Protein AF-A0A8I2ZH23-F1 (afdb_monomer)

Nearest PDB structures (foldseek):
  3zf8-assembly1_A-2  TM=9.521E-01  e=4.488E-29  Saccharomyces cerevisiae S288C
  8ui1-assembly1_A  TM=5.684E-01  e=3.797E-03  Toxoplasma gondii ME49
  2ffv-assembly1_A  TM=5.807E-01  e=5.630E-02  Homo sapiens
  4d11-assembly2_E  TM=5.191E-01  e=4.381E-02  Homo sapiens
  4d11-assembly4_F  TM=4.534E-01  e=3.007E-02  Homo sapiens

Solvent-accessible surface area (backbone atoms only — not comparable to full-atom values): 18852 Å² total; per-residue (Å²): 137,86,80,84,82,75,87,82,79,79,73,80,76,55,69,68,59,53,51,53,52,50,54,52,49,52,50,54,50,48,67,75,70,53,76,81,74,81,73,82,74,78,87,69,88,72,74,76,76,70,64,19,83,48,99,75,41,63,91,88,30,63,78,57,86,77,56,81,90,73,64,67,76,50,77,84,45,72,65,60,50,53,51,50,50,56,51,53,52,52,46,43,48,43,62,72,71,35,61,76,93,73,38,73,97,75,86,85,88,84,81,70,60,71,82,74,68,57,94,65,86,49,66,74,62,53,69,35,73,87,42,38,63,45,42,40,23,48,52,12,47,52,53,42,55,53,46,76,75,64,71,52,96,86,50,66,64,44,75,43,65,41,92,52,55,76,46,64,61,97,50,50,68,60,63,60,54,73,68,71,55,53,28,39,28,59,24,38,28,29,59,44,70,39,88,85,80,70,41,80,45,77,42,73,63,48,63,45,25,22,31,79,30,75,60,34,54,53,53,53,71,74,47,59,81,76,40,67,70,60,81,94,41,86,94,46,79,38,76,47,52,42,37,54,75,66,39,51,90,94,53,65,44,82,47,77,41,77,36,46,25,33,46,57,57,46,27,41,31,32,34,62,54,46,73,76,62,36,50,36,37,46,45,50,45,96,27,20,43,13,46,33,17,20,34,46,41,28,44,77,75,72,38,64,36,32,33,18,38,44,28,68,33,28,38,61,71,130

InterPro domains:
  IPR005109 Mannan polymerase complex subunit ANP1/MNN9/VAN1 [PF03452] (76-283)
  IPR052086 Mannan Polymerase Complex Subunit [PTHR43083] (81-318)

pLDDT: mean 84.35, std 17.53, range [32.31, 98.88]

Mean predicted aligned error: 12.72 Å

Sequence (318 aa):
MARPMGSVRLKKANPITLLLGAILSIFVIGFLVLPIGSSSSDSDSKKPASPAVHHLSPPTAPYRKVAEADRKPPPVTKEGNAATTALQEQITRTQKRGPEKDRFKSIVILRQDFEPAITSQDESERHKMQNQKGRRAVMSKARNSLLFTTLGPQTSWVLWLDADIIETPPTLIQDLARHDKPVIVPNCFQKYVNAETKKTEERAYDFNSWQDSEIAQKLGAEMGRDEILLEGYKDMPTYRSLMAYMGQEGKDEHYEIMLDGVGGTALLVKADVHRDGAMFPPFAFYHLIETEGFAKMAKRLGWQPYGLPNYKVYHYNE

Foldseek 3Di:
DDDDDDDDDDDDDDVVVVVVVVVVVVVVVCVVPDDPPDDDDPPPPDDPDDADPDPLDPPPHHHDDDDPVPQDAADDDPVLVVVVVVVVVVLCVQAVVHDPVRHDPDDDDDGDRDDQLDPDPDPVVCPDPVSVLRRLLSVQVVQQVCCVVPQDPPDFKDKQADPQQDDAPPCNVVLQCVVVAQKEAEFEWAWDQDPVVRDIDIAGDDQQWFAFDPQLLVVLVPDDQFAAQDPPDPVHPRVTGGLSPVADPPDDQSDKDWTQGDDRNIMMHGSVLVVLPQGFRSTQQSRHGGRSNSSNSSVVSVGIHMYRSHRYIYGYDD

Radius of gyration: 28.27 Å; Cα contacts (8 Å, |Δi|>4): 444; chains: 1; bounding box: 53×99×82 Å

Organism: Verticillium longisporum (NCBI:txid100787)

Secondary structure (DSSP, 8-state):
-PPPPPP---PPPPHHHHHHHHHHHHHHHHHHHS------------PPPPPB-STTS-TTS-B----GGG-PPPP--HHHHHHHHHHHHHHIIIIISS-GGGS-S--------S--S-S---HHHHT-HHHHHHHHHHHHHHHHHHHHHH--TT--EEEEE-TTEEE--TTHHHHHHTT--SEEEEEEEEEEE-TTT-SEEEEE-----EE--HHHHHHHHHS-TT----TT-TT-----EEGGGT--TTS-TT--EE-SB--SSEEEEEHHHHHTT----SS-BTTB-HHHHHHHHHHHTTPPEEEEEEEEEEE---

Structure (mmCIF, N/CA/C/O backbone):
data_AF-A0A8I2ZH23-F1
#
_entry.id   AF-A0A8I2ZH23-F1
#
loop_
_atom_site.group_PDB
_atom_site.id
_atom_site.type_symbol
_atom_site.label_atom_id
_atom_site.label_alt_id
_atom_site.label_comp_id
_atom_site.label_asym_id
_atom_site.label_entity_id
_atom_site.label_seq_id
_atom_site.pdbx_PDB_ins_code
_atom_site.Cartn_x
_atom_site.Cartn_y
_atom_site.Cartn_z
_atom_site.occupancy
_atom_site.B_iso_or_equiv
_atom_site.auth_seq_id
_atom_site.auth_comp_id
_atom_site.auth_asym_id
_atom_site.auth_atom_id
_atom_site.pdbx_PDB_model_num
ATOM 1 N N . MET A 1 1 ? -24.583 -68.090 -21.497 1.00 42.88 1 MET A N 1
ATOM 2 C CA . MET A 1 1 ? -24.377 -68.638 -22.858 1.00 42.88 1 MET A CA 1
ATOM 3 C C . MET A 1 1 ? -23.790 -67.534 -23.732 1.00 42.88 1 MET A C 1
ATOM 5 O O . MET A 1 1 ? -24.490 -66.569 -24.003 1.00 42.88 1 MET A O 1
ATOM 9 N N . ALA A 1 2 ? -22.504 -67.611 -24.087 1.00 44.53 2 ALA A N 1
ATOM 10 C CA . ALA A 1 2 ? -21.840 -66.620 -24.941 1.00 44.53 2 ALA A CA 1
ATOM 11 C C . ALA A 1 2 ? -22.029 -66.993 -26.423 1.00 44.53 2 ALA A C 1
ATOM 13 O O . ALA A 1 2 ? -21.823 -68.146 -26.796 1.00 44.53 2 ALA A O 1
ATOM 14 N N . ARG A 1 3 ? -22.455 -66.036 -27.257 1.00 51.91 3 ARG A N 1
ATOM 15 C CA . ARG A 1 3 ? -22.578 -66.221 -28.714 1.00 51.91 3 ARG A CA 1
ATOM 16 C C . ARG A 1 3 ? -21.185 -66.178 -29.364 1.00 51.91 3 ARG A C 1
ATOM 18 O O . ARG A 1 3 ? -20.393 -65.318 -28.980 1.00 51.91 3 ARG A O 1
ATOM 25 N N . PRO A 1 4 ? -20.880 -67.036 -30.353 1.00 53.34 4 PRO A N 1
ATOM 26 C CA . PRO A 1 4 ? -19.603 -66.977 -31.053 1.00 53.34 4 PRO A CA 1
ATOM 27 C C . PRO A 1 4 ? -19.557 -65.735 -31.955 1.00 53.34 4 PRO A C 1
ATOM 29 O O . PRO A 1 4 ? -20.491 -65.477 -32.716 1.00 53.34 4 PRO A O 1
ATOM 32 N N . MET A 1 5 ? -18.475 -64.956 -31.866 1.00 56.66 5 MET A N 1
ATOM 33 C CA . MET A 1 5 ? -18.207 -63.871 -32.813 1.00 56.66 5 MET A CA 1
ATOM 34 C C . MET A 1 5 ? -17.892 -64.462 -34.192 1.00 56.66 5 MET A C 1
ATOM 36 O O . MET A 1 5 ? -17.065 -65.364 -34.313 1.00 56.66 5 MET A O 1
ATOM 40 N N . GLY A 1 6 ? -18.571 -63.963 -35.227 1.00 56.41 6 GLY A N 1
ATOM 41 C CA . GLY A 1 6 ? -18.358 -64.371 -36.616 1.00 56.41 6 GLY A CA 1
ATOM 42 C C . GLY A 1 6 ? -16.965 -64.003 -37.137 1.00 56.41 6 GLY A C 1
ATOM 43 O O . GLY A 1 6 ? -16.298 -63.111 -36.615 1.00 56.41 6 GLY A O 1
ATOM 44 N N . SER A 1 7 ? -16.527 -64.694 -38.191 1.00 58.62 7 SER A N 1
ATOM 45 C CA . SER A 1 7 ? -15.204 -64.523 -38.799 1.00 58.62 7 SER A CA 1
ATOM 46 C C . SER A 1 7 ? -14.945 -63.074 -39.232 1.00 58.62 7 SER A C 1
ATOM 48 O O . SER A 1 7 ? -15.626 -62.551 -40.120 1.00 58.62 7 SER A O 1
ATOM 50 N N . VAL A 1 8 ? -13.923 -62.442 -38.650 1.00 57.81 8 VAL A N 1
ATOM 51 C CA . VAL A 1 8 ? -13.432 -61.123 -39.064 1.00 57.81 8 VAL A CA 1
ATOM 52 C C . VAL A 1 8 ? -12.714 -61.274 -40.403 1.00 57.81 8 VAL A C 1
ATOM 54 O O . VAL A 1 8 ? -11.621 -61.830 -40.497 1.00 57.81 8 VAL A O 1
ATOM 57 N N . ARG A 1 9 ? -13.342 -60.779 -41.469 1.00 56.56 9 ARG A N 1
ATOM 58 C CA . ARG A 1 9 ? -12.726 -60.683 -42.795 1.00 56.56 9 ARG A CA 1
ATOM 59 C C . ARG A 1 9 ? -11.739 -59.512 -42.775 1.00 56.56 9 ARG A C 1
ATOM 61 O O . ARG A 1 9 ? -12.149 -58.355 -42.843 1.00 56.56 9 ARG A O 1
ATOM 68 N N . LEU A 1 10 ? -10.443 -59.805 -42.665 1.00 58.12 10 LEU A N 1
ATOM 69 C CA . LEU A 1 10 ? -9.384 -58.802 -42.793 1.00 58.12 10 LEU A CA 1
ATOM 70 C C . LEU A 1 10 ? -9.430 -58.205 -44.207 1.00 58.12 10 LEU A C 1
ATOM 72 O O . LEU A 1 10 ? -9.178 -58.894 -45.198 1.00 58.12 10 LEU A O 1
ATOM 76 N N . LYS A 1 11 ? -9.785 -56.921 -44.315 1.00 60.16 11 LYS A N 1
ATOM 77 C CA . LYS A 1 11 ? -9.659 -56.176 -45.572 1.00 60.16 11 LYS A CA 1
ATOM 78 C C . LYS A 1 11 ? -8.169 -56.076 -45.904 1.00 60.16 11 LYS A C 1
ATOM 80 O O . LYS A 1 11 ? -7.394 -55.602 -45.077 1.00 60.16 11 LYS A O 1
ATOM 85 N N . LYS A 1 12 ? -7.768 -56.525 -47.100 1.00 62.69 12 LYS A N 1
ATOM 86 C CA . LYS A 1 12 ? -6.407 -56.317 -47.618 1.00 62.69 12 LYS A CA 1
ATOM 87 C C . LYS A 1 12 ? -6.084 -54.823 -47.537 1.00 62.69 12 LYS A C 1
ATOM 89 O O . LYS A 1 12 ? -6.825 -54.009 -48.089 1.00 62.69 12 LYS A O 1
ATOM 94 N N . ALA A 1 13 ? -5.020 -54.479 -46.815 1.00 66.06 13 ALA A N 1
ATOM 95 C CA . ALA A 1 13 ? -4.570 -53.102 -46.681 1.00 66.06 13 ALA A CA 1
ATOM 96 C C . ALA A 1 13 ? -4.209 -52.543 -48.064 1.00 66.06 13 ALA A C 1
ATOM 98 O O . ALA A 1 13 ? -3.538 -53.206 -48.856 1.00 66.06 13 ALA A O 1
ATOM 99 N N . ASN A 1 14 ? -4.688 -51.335 -48.360 1.00 77.00 14 ASN A N 1
ATOM 100 C CA . ASN A 1 14 ? -4.375 -50.642 -49.601 1.00 77.00 14 ASN A CA 1
ATOM 101 C C . ASN A 1 14 ? -2.862 -50.330 -49.617 1.00 77.00 14 ASN A C 1
ATOM 103 O O . ASN A 1 14 ? -2.363 -49.766 -48.637 1.00 77.00 14 ASN A O 1
ATOM 107 N N . PRO A 1 15 ? -2.117 -50.684 -50.684 1.00 76.75 15 PRO A N 1
ATOM 108 C CA . PRO A 1 15 ? -0.672 -50.452 -50.764 1.00 76.75 15 PRO A CA 1
ATOM 109 C C . PRO A 1 15 ? -0.284 -48.982 -50.543 1.00 76.75 15 PRO A C 1
ATOM 111 O O . PRO A 1 15 ? 0.771 -48.708 -49.979 1.00 76.75 15 PRO A O 1
ATOM 114 N N . ILE A 1 16 ? -1.166 -48.039 -50.888 1.00 77.12 16 ILE A N 1
ATOM 115 C CA . ILE A 1 16 ? -0.957 -46.601 -50.658 1.00 77.12 16 ILE A CA 1
ATOM 116 C C . ILE A 1 16 ? -0.919 -46.276 -49.156 1.00 77.12 16 ILE A C 1
ATOM 118 O O . ILE A 1 16 ? -0.108 -45.470 -48.707 1.00 77.12 16 ILE A O 1
ATOM 122 N N . THR A 1 17 ? -1.759 -46.930 -48.353 1.00 75.06 17 THR A N 1
ATOM 123 C CA . THR A 1 17 ? -1.818 -46.714 -46.900 1.00 75.06 17 THR A CA 1
ATOM 124 C C . THR A 1 17 ? -0.587 -47.287 -46.199 1.00 75.06 17 THR A C 1
ATOM 126 O O . THR A 1 17 ? -0.080 -46.683 -45.258 1.00 75.06 17 THR A O 1
ATOM 129 N N . LEU A 1 18 ? -0.067 -48.417 -46.689 1.00 78.25 18 LEU A N 1
ATOM 130 C CA . LEU A 1 18 ? 1.191 -48.992 -46.205 1.00 78.25 18 LEU A CA 1
ATOM 131 C C . LEU A 1 18 ? 2.391 -48.103 -46.555 1.00 78.25 18 LEU A C 1
ATOM 133 O O . LEU A 1 18 ? 3.254 -47.896 -45.707 1.00 78.25 18 LEU A O 1
ATOM 137 N N . LEU A 1 19 ? 2.415 -47.530 -47.762 1.00 83.75 19 LEU A N 1
ATOM 138 C CA . LEU A 1 19 ? 3.469 -46.606 -48.184 1.00 83.75 19 LEU A CA 1
ATOM 139 C C . LEU A 1 19 ? 3.480 -45.331 -47.326 1.00 83.75 19 LEU A C 1
ATOM 141 O O . LEU A 1 19 ? 4.531 -44.930 -46.835 1.00 83.75 19 LEU A O 1
ATOM 145 N N . LEU A 1 20 ? 2.309 -44.733 -47.085 1.00 82.75 20 LEU A N 1
ATOM 146 C CA . LEU A 1 20 ? 2.177 -43.564 -46.207 1.00 82.75 20 LEU A CA 1
ATOM 147 C C . LEU A 1 20 ? 2.595 -43.885 -44.764 1.00 82.75 20 LEU A C 1
ATOM 149 O O . LEU A 1 20 ? 3.307 -43.096 -44.144 1.00 82.75 20 LEU A O 1
ATOM 153 N N . GLY A 1 21 ? 2.216 -45.059 -44.248 1.00 80.94 21 GLY A N 1
ATOM 154 C CA . GLY A 1 21 ? 2.642 -45.521 -42.925 1.00 80.94 21 GLY A CA 1
ATOM 155 C C . GLY A 1 21 ? 4.156 -45.727 -42.817 1.00 80.94 21 GLY A C 1
ATOM 156 O O . GLY A 1 21 ? 4.756 -45.371 -41.801 1.00 80.94 21 GLY A O 1
ATOM 157 N N . ALA A 1 22 ? 4.793 -46.240 -43.872 1.00 83.94 22 ALA A N 1
ATOM 158 C CA . ALA A 1 22 ? 6.242 -46.410 -43.930 1.00 83.94 22 ALA A CA 1
ATOM 159 C C . ALA A 1 22 ? 6.977 -45.059 -43.969 1.00 83.94 22 ALA A C 1
ATOM 161 O O . ALA A 1 22 ? 7.927 -44.867 -43.213 1.00 83.94 22 ALA A O 1
ATOM 162 N N . ILE A 1 23 ? 6.502 -44.097 -44.771 1.00 87.19 23 ILE A N 1
ATOM 163 C CA . ILE A 1 23 ? 7.077 -42.740 -44.838 1.00 87.19 23 ILE A CA 1
ATOM 164 C C . ILE A 1 23 ? 6.971 -42.037 -43.479 1.00 87.19 23 ILE A C 1
ATOM 166 O O . ILE A 1 23 ? 7.952 -41.461 -43.007 1.00 87.19 23 ILE A O 1
ATOM 170 N N . LEU A 1 24 ? 5.814 -42.134 -42.814 1.00 82.19 24 LEU A N 1
ATOM 171 C CA . LEU A 1 24 ? 5.615 -41.551 -41.485 1.00 82.19 24 LEU A CA 1
ATOM 172 C C . LEU A 1 24 ? 6.555 -42.182 -40.447 1.00 82.19 24 LEU A C 1
ATOM 174 O O . LEU A 1 24 ? 7.141 -41.476 -39.632 1.00 82.19 24 LEU A O 1
ATOM 178 N N . SER A 1 25 ? 6.749 -43.500 -40.511 1.00 79.12 25 SER A N 1
ATOM 179 C CA . SER A 1 25 ? 7.644 -44.218 -39.598 1.00 79.12 25 SER A CA 1
ATOM 180 C C . SER A 1 25 ? 9.110 -43.822 -39.806 1.00 79.12 25 SER A C 1
ATOM 182 O O . SER A 1 25 ? 9.832 -43.619 -38.832 1.00 79.12 25 SER A O 1
ATOM 184 N N . ILE A 1 26 ? 9.544 -43.633 -41.057 1.00 82.81 26 ILE A N 1
ATOM 185 C CA . ILE A 1 26 ? 10.894 -43.146 -41.384 1.00 82.81 26 ILE A CA 1
ATOM 186 C C . ILE A 1 26 ? 11.090 -41.710 -40.882 1.00 82.81 26 ILE A C 1
ATOM 188 O O . ILE A 1 26 ? 12.145 -41.407 -40.331 1.00 82.81 26 ILE A O 1
ATOM 192 N N . PHE A 1 27 ? 10.079 -40.844 -41.002 1.00 78.56 27 PHE A N 1
ATOM 193 C CA . PHE A 1 27 ? 10.142 -39.476 -40.481 1.00 78.56 27 PHE A CA 1
ATOM 194 C C . PHE A 1 27 ? 10.273 -39.446 -38.951 1.00 78.56 27 PHE A C 1
ATOM 196 O O . PHE A 1 27 ? 11.113 -38.725 -38.419 1.00 78.56 27 PHE A O 1
ATOM 203 N N . VAL A 1 28 ? 9.500 -40.275 -38.240 1.00 77.88 28 VAL A N 1
ATOM 204 C CA . VAL A 1 28 ? 9.567 -40.381 -36.771 1.00 77.88 28 VAL A CA 1
ATOM 205 C C . VAL A 1 28 ? 10.919 -40.933 -36.311 1.00 77.88 28 VAL A C 1
ATOM 207 O O . VAL A 1 28 ? 11.506 -40.400 -35.372 1.00 77.88 28 VAL A O 1
ATOM 210 N N . ILE A 1 29 ? 11.454 -41.954 -36.988 1.00 76.12 29 ILE A N 1
ATOM 211 C CA . ILE A 1 29 ? 12.781 -42.505 -36.671 1.00 76.12 29 ILE A CA 1
ATOM 212 C C . ILE A 1 29 ? 13.880 -41.484 -36.997 1.00 76.12 29 ILE A C 1
ATOM 214 O O . ILE A 1 29 ? 14.796 -41.305 -36.201 1.00 76.12 29 ILE A O 1
ATOM 218 N N . GLY A 1 30 ? 13.766 -40.753 -38.109 1.00 72.56 30 GLY A N 1
ATOM 219 C CA . GLY A 1 30 ? 14.681 -39.662 -38.450 1.00 72.56 30 GLY A CA 1
ATOM 220 C C . GLY A 1 30 ? 14.684 -38.553 -37.397 1.00 72.56 30 GLY A C 1
ATOM 221 O O . GLY A 1 30 ? 15.748 -38.095 -36.997 1.00 72.56 30 GLY A O 1
ATOM 222 N N . PHE A 1 31 ? 13.513 -38.178 -36.877 1.00 71.56 31 PHE A N 1
ATOM 223 C CA . PHE A 1 31 ? 13.391 -37.170 -35.822 1.00 71.56 31 PHE A CA 1
ATOM 224 C C . PHE A 1 31 ? 13.938 -37.645 -34.464 1.00 71.56 31 PHE A C 1
ATOM 226 O O . PHE A 1 31 ? 14.445 -36.839 -33.691 1.00 71.56 31 PHE A O 1
ATOM 233 N N . LEU A 1 32 ? 13.860 -38.948 -34.172 1.00 69.44 32 LEU A N 1
ATOM 234 C CA . LEU A 1 32 ? 14.364 -39.529 -32.922 1.00 69.44 32 LEU A CA 1
ATOM 235 C C . LEU A 1 32 ? 15.871 -39.831 -32.939 1.00 69.44 32 LEU A C 1
ATOM 237 O O . LEU A 1 32 ? 16.470 -39.927 -31.870 1.00 69.44 32 LEU A O 1
ATOM 241 N N . VAL A 1 33 ? 16.477 -40.011 -34.118 1.00 68.75 33 VAL A N 1
ATOM 242 C CA . VAL A 1 33 ? 17.869 -40.485 -34.261 1.00 68.75 33 VAL A CA 1
ATOM 243 C C . VAL A 1 33 ? 18.819 -39.405 -34.801 1.00 68.75 33 VAL A C 1
ATOM 245 O O . VAL A 1 33 ? 20.034 -39.545 -34.668 1.00 68.75 33 VAL A O 1
ATOM 248 N N . LEU A 1 34 ? 18.315 -38.299 -35.363 1.00 51.53 34 LEU A N 1
ATOM 249 C CA . LEU A 1 34 ? 19.172 -37.179 -35.755 1.00 51.53 34 LEU A CA 1
ATOM 250 C C . LEU A 1 34 ? 19.584 -36.352 -34.524 1.00 51.53 34 LEU A C 1
ATOM 252 O O . LEU A 1 34 ? 18.715 -35.866 -33.797 1.00 51.53 34 LEU A O 1
ATOM 256 N N . PRO A 1 35 ? 20.892 -36.139 -34.285 1.00 49.66 35 PRO A N 1
ATOM 257 C CA . PRO A 1 35 ? 21.334 -35.212 -33.259 1.00 49.66 35 PRO A CA 1
ATOM 258 C C . PRO A 1 35 ? 20.882 -33.812 -33.673 1.00 49.66 35 PRO A C 1
ATOM 260 O O . PRO A 1 35 ? 21.180 -33.358 -34.779 1.00 49.66 35 PRO A O 1
ATOM 263 N N . ILE A 1 36 ? 20.142 -33.139 -32.792 1.00 52.16 36 ILE A N 1
ATOM 264 C CA . ILE A 1 36 ? 19.815 -31.721 -32.934 1.00 52.16 36 ILE A CA 1
ATOM 265 C C . ILE A 1 36 ? 21.143 -30.994 -33.142 1.00 52.16 36 ILE A C 1
ATOM 267 O O . ILE A 1 36 ? 21.983 -30.950 -32.242 1.00 52.16 36 ILE A O 1
ATOM 271 N N . GLY A 1 37 ? 21.353 -30.497 -34.362 1.00 42.47 37 GLY A N 1
ATOM 272 C CA . GLY A 1 37 ? 22.527 -29.717 -34.711 1.00 42.47 37 GLY A CA 1
ATOM 273 C C . GLY A 1 37 ? 22.666 -28.570 -33.721 1.00 42.47 37 GLY A C 1
ATOM 274 O O . GLY A 1 37 ? 21.712 -27.833 -33.475 1.00 42.47 37 GLY A O 1
ATOM 275 N N . SER A 1 38 ? 23.850 -28.460 -33.129 1.00 40.59 38 SER A N 1
ATOM 276 C CA . SER A 1 38 ? 24.240 -27.366 -32.254 1.00 40.59 38 SER A CA 1
ATOM 277 C C . SER A 1 38 ? 24.076 -26.043 -32.999 1.00 40.59 38 SER A C 1
ATOM 279 O O . SER A 1 38 ? 24.930 -25.664 -33.801 1.00 40.59 38 SER A O 1
ATOM 281 N N . SER A 1 39 ? 22.977 -25.338 -32.739 1.00 38.59 39 SER A N 1
ATOM 282 C CA . SER A 1 39 ? 22.891 -23.913 -33.021 1.00 38.59 39 SER A CA 1
ATOM 283 C C . SER A 1 39 ? 24.000 -23.235 -32.224 1.00 38.59 39 SER A C 1
ATOM 285 O O . SER A 1 39 ? 24.034 -23.347 -30.997 1.00 38.59 39 SER A O 1
ATOM 287 N N . SER A 1 40 ? 24.919 -22.587 -32.932 1.00 34.94 40 SER A N 1
ATOM 288 C CA . SER A 1 40 ? 25.971 -21.739 -32.385 1.00 34.94 40 SER A CA 1
ATOM 289 C C . SER A 1 40 ? 25.378 -20.773 -31.362 1.00 34.94 40 SER A C 1
ATOM 291 O O . SER A 1 40 ? 24.668 -19.834 -31.719 1.00 34.94 40 SER A O 1
ATOM 293 N N . SER A 1 41 ? 25.640 -21.035 -30.084 1.00 34.00 41 SER A N 1
ATOM 294 C CA . SER A 1 41 ? 25.386 -20.092 -29.010 1.00 34.00 41 SER A CA 1
ATOM 295 C C . SER A 1 41 ? 26.367 -18.939 -29.168 1.00 34.00 41 SER A C 1
ATOM 297 O O . SER A 1 41 ? 27.559 -19.111 -28.904 1.00 34.00 41 SER A O 1
ATOM 299 N N . ASP A 1 42 ? 25.864 -17.783 -29.593 1.00 34.22 42 ASP A N 1
ATOM 300 C CA . ASP A 1 42 ? 26.535 -16.516 -29.334 1.00 34.22 42 ASP A CA 1
ATOM 301 C C . ASP A 1 42 ? 26.794 -16.438 -27.827 1.00 34.22 42 ASP A C 1
ATOM 303 O O . ASP A 1 42 ? 25.884 -16.590 -27.002 1.00 34.22 42 ASP A O 1
ATOM 307 N N . SER A 1 43 ? 28.066 -16.305 -27.470 1.00 32.31 43 SER A N 1
ATOM 308 C CA . SER A 1 43 ? 28.537 -16.225 -26.097 1.00 32.31 43 SER A CA 1
ATOM 309 C C . SER A 1 43 ? 28.204 -14.853 -25.527 1.00 32.31 43 SER A C 1
ATOM 311 O O . SER A 1 43 ? 29.083 -14.010 -25.359 1.00 32.31 43 SER A O 1
ATOM 313 N N . ASP A 1 44 ? 26.933 -14.633 -25.220 1.00 36.44 44 ASP A N 1
ATOM 314 C CA . ASP A 1 44 ? 26.538 -13.551 -24.339 1.00 36.44 44 ASP A CA 1
ATOM 315 C C . ASP A 1 44 ? 26.598 -14.092 -22.910 1.00 36.44 44 ASP A C 1
ATOM 317 O O . ASP A 1 44 ? 25.923 -15.065 -22.555 1.00 36.44 44 ASP A O 1
ATOM 321 N N . SER A 1 45 ? 27.497 -13.530 -22.108 1.00 35.69 45 SER A N 1
ATOM 322 C CA . SER A 1 45 ? 27.817 -13.990 -20.755 1.00 35.69 45 SER A CA 1
ATOM 323 C C . SER A 1 45 ? 26.651 -13.766 -19.778 1.00 35.69 45 SER A C 1
ATOM 325 O O . SER A 1 45 ? 26.700 -12.943 -18.866 1.00 35.69 45 SER A O 1
ATOM 327 N N . LYS A 1 46 ? 25.570 -14.541 -19.927 1.00 41.56 46 LYS A N 1
ATOM 328 C CA . LYS A 1 46 ? 24.508 -14.653 -18.927 1.00 41.56 46 LYS A CA 1
ATOM 329 C C . LYS A 1 46 ? 25.098 -15.310 -17.688 1.00 41.56 46 LYS A C 1
ATOM 331 O O . LYS A 1 46 ? 25.316 -16.521 -17.656 1.00 41.56 46 LYS A O 1
ATOM 336 N N . LYS A 1 47 ? 25.334 -14.508 -16.645 1.00 42.31 47 LYS A N 1
ATOM 337 C CA . LYS A 1 47 ? 25.533 -15.031 -15.290 1.00 42.31 47 LYS A CA 1
ATOM 338 C C . LYS A 1 47 ? 24.405 -16.035 -14.999 1.00 42.31 47 LYS A C 1
ATOM 340 O O . LYS A 1 47 ? 23.240 -15.695 -15.227 1.00 42.31 47 LYS A O 1
ATOM 345 N N . PRO A 1 48 ? 24.709 -17.255 -14.524 1.00 42.53 48 PRO A N 1
ATOM 346 C CA . PRO A 1 48 ? 23.667 -18.195 -14.141 1.00 42.53 48 PRO A CA 1
ATOM 347 C C . PRO A 1 48 ? 22.792 -17.545 -13.066 1.00 42.53 48 PRO A C 1
ATOM 349 O O . PRO A 1 48 ? 23.307 -16.906 -12.146 1.00 42.53 48 PRO A O 1
ATOM 352 N N . ALA A 1 49 ? 21.471 -17.678 -13.198 1.00 53.03 49 ALA A N 1
ATOM 353 C CA . ALA A 1 49 ? 20.541 -17.214 -12.178 1.00 53.03 49 ALA A CA 1
ATOM 354 C C . ALA A 1 49 ? 20.932 -17.839 -10.831 1.00 53.03 49 ALA A C 1
ATOM 356 O O . ALA A 1 49 ? 21.087 -19.060 -10.738 1.00 53.03 49 ALA A O 1
ATOM 357 N N . SER A 1 50 ? 21.119 -17.008 -9.802 1.00 55.50 50 SER A N 1
ATOM 358 C CA . SER A 1 50 ? 21.439 -17.489 -8.459 1.00 55.50 50 SER A CA 1
ATOM 359 C C . SER A 1 50 ? 20.389 -18.518 -8.003 1.00 55.50 50 SER A C 1
ATOM 361 O O . SER A 1 50 ? 19.196 -18.297 -8.236 1.00 55.50 50 SER A O 1
ATOM 363 N N . PRO A 1 51 ? 20.796 -19.635 -7.370 1.00 51.03 51 PRO A N 1
ATOM 364 C CA . PRO A 1 51 ? 19.866 -20.679 -6.955 1.00 51.03 51 PRO A CA 1
ATOM 365 C C . PRO A 1 51 ? 18.785 -20.141 -6.008 1.00 51.03 51 PRO A C 1
ATOM 367 O O . PRO A 1 51 ? 19.033 -19.225 -5.219 1.00 51.03 51 PRO A O 1
ATOM 370 N N . ALA A 1 52 ? 17.586 -20.727 -6.066 1.00 52.34 52 ALA A N 1
ATOM 371 C CA . ALA A 1 52 ? 16.502 -20.386 -5.155 1.00 52.34 52 ALA A CA 1
ATOM 372 C C . ALA A 1 52 ? 16.880 -20.832 -3.738 1.00 52.34 52 ALA A C 1
ATOM 374 O O . ALA A 1 52 ? 16.983 -22.025 -3.452 1.00 52.34 52 ALA A O 1
ATOM 375 N N . VAL A 1 53 ? 17.100 -19.855 -2.862 1.00 52.38 53 VAL A N 1
ATOM 376 C CA . VAL A 1 53 ? 17.462 -20.052 -1.449 1.00 52.38 53 VAL A CA 1
ATOM 377 C C . VAL A 1 53 ? 16.247 -20.037 -0.518 1.00 52.38 53 VAL A C 1
ATOM 379 O O . VAL A 1 53 ? 16.370 -20.369 0.656 1.00 52.38 53 VAL A O 1
ATOM 382 N N . HIS A 1 54 ? 15.070 -19.647 -1.019 1.00 59.91 54 HIS A N 1
ATOM 383 C CA . HIS A 1 54 ? 13.843 -19.514 -0.235 1.00 59.91 54 HIS A CA 1
ATOM 384 C C . HIS A 1 54 ? 12.627 -19.965 -1.061 1.00 59.91 54 HIS A C 1
ATOM 386 O O . HIS A 1 54 ? 12.614 -19.793 -2.275 1.00 59.91 54 HIS A O 1
ATOM 392 N N . HIS A 1 55 ? 11.565 -20.479 -0.429 1.00 59.47 55 HIS A N 1
ATOM 393 C CA . HIS A 1 55 ? 10.299 -20.816 -1.121 1.00 59.47 55 HIS A CA 1
ATOM 394 C C . HIS A 1 55 ? 9.593 -19.607 -1.777 1.00 59.47 55 HIS A C 1
ATOM 396 O O . HIS A 1 55 ? 8.671 -19.788 -2.560 1.00 59.47 55 HIS A O 1
ATOM 402 N N . LEU A 1 56 ? 10.061 -18.384 -1.497 1.00 59.31 56 LEU A N 1
ATOM 403 C CA . LEU A 1 56 ? 9.610 -17.142 -2.136 1.00 59.31 56 LEU A CA 1
ATOM 404 C C . LEU A 1 56 ? 10.577 -16.658 -3.236 1.00 59.31 56 LEU A C 1
ATOM 406 O O . LEU A 1 56 ? 10.453 -15.537 -3.712 1.00 59.31 56 LEU A O 1
ATOM 410 N N . SER A 1 57 ? 11.593 -17.439 -3.608 1.00 55.22 57 SER A N 1
ATOM 411 C CA . SER A 1 57 ? 12.486 -1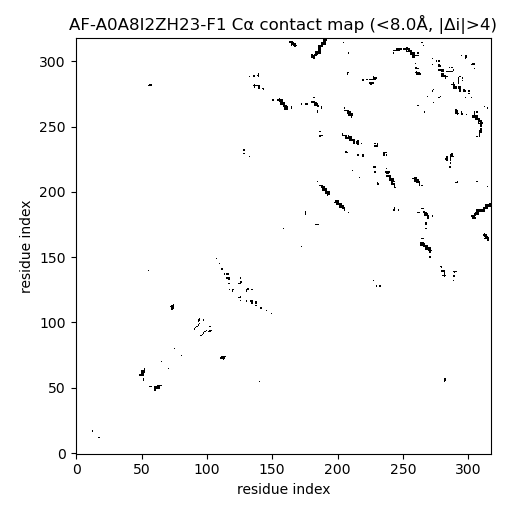7.109 -4.726 1.00 55.22 57 SER A CA 1
ATOM 412 C C . SER A 1 57 ? 11.749 -17.181 -6.077 1.00 55.22 57 SER A C 1
ATOM 414 O O . SER A 1 57 ? 10.715 -17.843 -6.168 1.00 55.22 57 SER A O 1
ATOM 416 N N . PRO A 1 58 ? 12.262 -16.526 -7.140 1.00 60.38 58 PRO A N 1
ATOM 417 C CA . PRO A 1 58 ? 11.653 -16.596 -8.467 1.00 60.38 58 PRO A CA 1
ATOM 418 C C . PRO A 1 58 ? 11.437 -18.048 -8.925 1.00 60.38 58 PRO A C 1
ATOM 420 O O . PRO A 1 58 ? 12.347 -18.864 -8.751 1.00 60.38 58 PRO A O 1
ATOM 423 N N . PRO A 1 59 ? 10.307 -18.372 -9.583 1.00 54.75 59 PRO A N 1
ATOM 424 C CA . PRO A 1 59 ? 10.000 -19.737 -10.026 1.00 54.75 59 PRO A CA 1
ATOM 425 C C . PRO A 1 59 ? 10.987 -20.279 -11.073 1.00 54.75 59 PRO A C 1
ATOM 427 O O . PRO A 1 59 ? 11.039 -21.479 -11.317 1.00 54.75 59 PRO A O 1
ATOM 430 N N . THR A 1 60 ? 11.792 -19.407 -11.687 1.00 52.50 60 THR A N 1
ATOM 431 C CA . THR A 1 60 ? 12.815 -19.771 -12.674 1.00 52.50 60 THR A CA 1
ATOM 432 C C . THR A 1 60 ? 14.159 -20.188 -12.070 1.00 52.50 60 THR A C 1
ATOM 434 O O . THR A 1 60 ? 15.056 -20.561 -12.823 1.00 52.50 60 THR A O 1
ATOM 437 N N . ALA A 1 61 ? 14.346 -20.093 -10.750 1.00 55.75 61 ALA A N 1
ATOM 438 C CA . ALA A 1 61 ? 15.599 -20.472 -10.100 1.00 55.75 61 ALA A CA 1
ATOM 439 C C . ALA A 1 61 ? 15.533 -21.925 -9.576 1.00 55.75 61 ALA A C 1
ATOM 441 O O . ALA A 1 61 ? 14.545 -22.299 -8.941 1.00 55.75 61 ALA A O 1
ATOM 442 N N . PRO A 1 62 ? 16.567 -22.760 -9.801 1.00 56.31 62 PRO A N 1
ATOM 443 C CA . PRO A 1 62 ? 16.574 -24.142 -9.325 1.00 56.31 62 PRO A CA 1
ATOM 444 C C . PRO A 1 62 ? 16.517 -24.188 -7.790 1.00 56.31 62 PRO A C 1
ATOM 446 O O . PRO A 1 62 ? 17.316 -23.536 -7.112 1.00 56.31 62 PRO A O 1
ATOM 449 N N . TYR A 1 63 ? 15.560 -24.947 -7.244 1.00 42.97 63 TYR A N 1
ATOM 450 C CA . TYR A 1 63 ? 15.332 -25.084 -5.802 1.00 42.97 63 TYR A CA 1
ATOM 451 C C . TYR A 1 63 ? 16.360 -26.032 -5.178 1.00 42.97 63 TYR A C 1
ATOM 453 O O . TYR A 1 63 ? 16.372 -27.228 -5.476 1.00 42.97 63 TYR A O 1
ATOM 461 N N . ARG A 1 64 ? 17.210 -25.518 -4.281 1.00 53.16 64 ARG A N 1
ATOM 462 C CA . ARG A 1 64 ? 18.111 -26.347 -3.468 1.00 53.16 64 ARG A CA 1
ATOM 463 C C . ARG A 1 64 ? 17.553 -26.435 -2.052 1.00 53.16 64 ARG A C 1
ATOM 465 O O . ARG A 1 64 ? 17.412 -25.425 -1.372 1.00 53.16 64 ARG A O 1
ATOM 472 N N . LYS A 1 65 ? 17.257 -27.653 -1.594 1.00 47.38 65 LYS A N 1
ATOM 473 C CA . LYS A 1 65 ? 16.830 -27.906 -0.212 1.00 47.38 65 LYS A CA 1
ATOM 474 C C . LYS A 1 65 ? 17.975 -27.515 0.731 1.00 47.38 65 LYS A C 1
ATOM 476 O O . LYS A 1 65 ? 19.041 -28.126 0.681 1.00 47.38 65 LYS A O 1
ATOM 481 N N . VAL A 1 66 ? 17.770 -26.477 1.540 1.00 53.97 66 VAL A N 1
ATOM 482 C CA . VAL A 1 66 ? 18.729 -26.054 2.572 1.00 53.97 66 VAL A CA 1
ATOM 483 C C . VAL A 1 66 ? 18.794 -27.157 3.631 1.00 53.97 66 VAL A C 1
ATOM 485 O O . VAL A 1 66 ? 17.748 -27.626 4.090 1.00 53.97 66 VAL A O 1
ATOM 488 N N . ALA A 1 67 ? 20.001 -27.613 3.971 1.00 53.91 67 ALA A N 1
ATOM 489 C CA . ALA A 1 67 ? 20.196 -28.612 5.015 1.00 53.91 67 ALA A CA 1
ATOM 490 C C . ALA A 1 67 ? 19.734 -28.042 6.364 1.00 53.91 67 ALA A C 1
ATOM 492 O O . ALA A 1 67 ? 19.926 -26.863 6.647 1.00 53.91 67 ALA A O 1
ATOM 493 N N . GLU A 1 68 ? 19.122 -28.869 7.209 1.00 51.84 68 GLU A N 1
ATOM 494 C CA . GLU A 1 68 ? 18.562 -28.430 8.496 1.00 51.84 68 GLU A CA 1
ATOM 495 C C . GLU A 1 68 ? 19.630 -27.827 9.430 1.00 51.84 68 GLU A C 1
ATOM 497 O O . GLU A 1 68 ? 19.333 -26.918 10.198 1.00 51.84 68 GLU A O 1
ATOM 502 N N . ALA A 1 69 ? 20.891 -28.247 9.267 1.00 54.28 69 ALA A N 1
ATOM 503 C CA . ALA A 1 69 ? 22.061 -27.713 9.964 1.00 54.28 69 ALA A CA 1
ATOM 504 C C . ALA A 1 69 ? 22.459 -26.274 9.558 1.00 54.28 69 ALA A C 1
ATOM 506 O O . ALA A 1 69 ? 23.160 -25.613 10.319 1.00 54.28 69 ALA A O 1
ATOM 507 N N . ASP A 1 70 ? 22.003 -25.774 8.403 1.00 56.62 70 ASP A N 1
ATOM 508 C CA . ASP A 1 70 ? 22.317 -24.424 7.901 1.00 56.62 70 ASP A CA 1
ATOM 509 C C . ASP A 1 70 ? 21.234 -23.382 8.251 1.00 56.62 70 ASP A C 1
ATOM 511 O O . ASP A 1 70 ? 21.376 -22.196 7.936 1.00 56.62 70 ASP A O 1
ATOM 515 N N . ARG A 1 71 ? 20.138 -23.789 8.911 1.00 54.94 71 ARG A N 1
ATOM 516 C CA . ARG A 1 71 ? 19.096 -22.867 9.388 1.00 54.94 71 ARG A CA 1
ATOM 517 C C . ARG A 1 71 ? 19.597 -22.117 10.620 1.00 54.94 71 ARG A C 1
ATOM 519 O O . ARG A 1 71 ? 19.483 -22.596 11.747 1.00 54.94 71 ARG A O 1
ATOM 526 N N . LYS A 1 72 ? 20.149 -20.923 10.407 1.00 56.38 72 LYS A N 1
ATOM 527 C CA . LYS A 1 72 ? 20.459 -20.004 11.507 1.00 56.38 72 LYS A CA 1
ATOM 528 C C . LYS A 1 72 ? 19.159 -19.572 12.203 1.00 56.38 72 LYS A C 1
ATOM 530 O O . LYS A 1 72 ? 18.161 -19.347 11.517 1.00 56.38 72 LYS A O 1
ATOM 535 N N . PRO A 1 73 ? 19.151 -19.452 13.542 1.00 55.44 73 PRO A N 1
ATOM 536 C CA . PRO A 1 73 ? 18.012 -18.883 14.247 1.00 55.44 73 PRO A CA 1
ATOM 537 C C . PRO A 1 73 ? 17.743 -17.452 13.750 1.00 55.44 73 PRO A C 1
ATOM 539 O O . PRO A 1 73 ? 18.684 -16.778 13.316 1.00 55.44 73 PRO A O 1
ATOM 542 N N . PRO A 1 74 ? 16.485 -16.977 13.827 1.00 59.62 74 PRO A N 1
ATOM 543 C CA . PRO A 1 74 ? 16.120 -15.631 13.404 1.00 59.62 74 PRO A CA 1
ATOM 544 C C . PRO A 1 74 ? 17.058 -14.586 14.019 1.00 59.62 74 PRO A C 1
ATOM 546 O O . PRO A 1 74 ? 17.373 -14.702 15.209 1.00 59.62 74 PRO A O 1
ATOM 549 N N . PRO A 1 75 ? 17.498 -13.562 13.268 1.00 60.25 75 PRO A N 1
ATOM 550 C CA . PRO A 1 75 ? 18.407 -12.556 13.797 1.00 60.25 75 PRO A CA 1
ATOM 551 C C . PRO A 1 75 ? 17.800 -11.871 15.031 1.00 60.25 75 PRO A C 1
ATOM 553 O O . PRO A 1 75 ? 16.727 -11.256 14.999 1.00 60.25 75 PRO A O 1
ATOM 556 N N . VAL A 1 76 ? 18.498 -11.999 16.161 1.00 66.56 76 VAL A N 1
ATOM 557 C CA . VAL A 1 76 ? 18.101 -11.395 17.433 1.00 66.56 76 VAL A CA 1
ATOM 558 C C . VAL A 1 76 ? 18.795 -10.046 17.571 1.00 66.56 76 VAL A C 1
ATOM 560 O O . VAL A 1 76 ? 19.873 -9.949 18.146 1.00 66.56 76 VAL A O 1
ATOM 563 N N . THR A 1 77 ? 18.194 -8.995 17.014 1.00 75.56 77 THR A N 1
ATOM 564 C CA . THR A 1 77 ? 18.686 -7.623 17.196 1.00 75.56 77 THR A CA 1
ATOM 565 C C . THR A 1 77 ? 18.158 -7.014 18.494 1.00 75.56 77 THR A C 1
ATOM 567 O O . THR A 1 77 ? 17.092 -7.394 19.000 1.00 75.56 77 THR A O 1
ATOM 570 N N . LYS A 1 78 ? 18.905 -6.052 19.047 1.00 80.00 78 LYS A N 1
ATOM 571 C CA . LYS A 1 78 ? 18.504 -5.306 20.248 1.00 80.00 78 LYS A CA 1
ATOM 572 C C . LYS A 1 78 ? 17.211 -4.533 19.990 1.00 80.00 78 LYS A C 1
ATOM 574 O O . LYS A 1 78 ? 16.299 -4.564 20.813 1.00 80.00 78 LYS A O 1
ATOM 579 N N . GLU A 1 79 ? 17.119 -3.916 18.819 1.00 78.88 79 GLU A N 1
ATOM 580 C CA . GLU A 1 79 ? 15.976 -3.137 18.349 1.00 78.88 79 GLU A CA 1
ATOM 581 C C . GLU A 1 79 ? 14.748 -4.039 18.173 1.00 78.88 79 GLU A C 1
ATOM 583 O O . GLU A 1 79 ? 13.673 -3.723 18.676 1.00 78.88 79 GLU A O 1
ATOM 588 N N . GLY A 1 80 ? 14.916 -5.217 17.559 1.00 80.50 80 GLY A N 1
ATOM 589 C CA . GLY A 1 80 ? 13.832 -6.187 17.388 1.00 80.50 80 GLY A CA 1
ATOM 590 C C . GLY A 1 80 ? 13.300 -6.728 18.719 1.00 80.50 80 GLY A C 1
ATOM 591 O O . GLY A 1 80 ? 12.094 -6.924 18.875 1.00 80.50 80 GLY A O 1
ATOM 592 N N . ASN A 1 81 ? 14.175 -6.923 19.712 1.00 85.19 81 ASN A N 1
ATOM 593 C CA . ASN A 1 81 ? 13.756 -7.300 21.064 1.00 85.19 81 ASN A CA 1
ATOM 594 C C . ASN A 1 81 ? 12.994 -6.168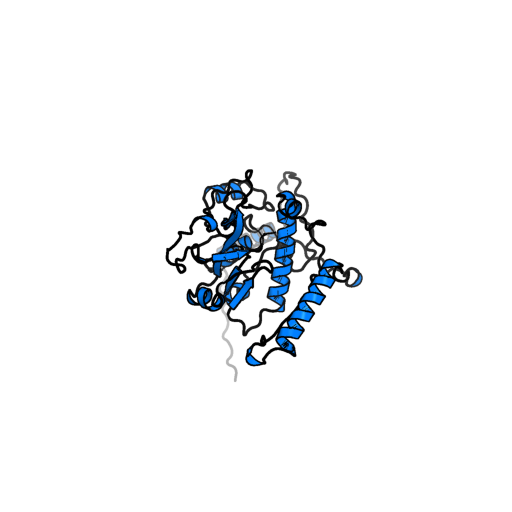 21.760 1.00 85.19 81 ASN A C 1
ATOM 596 O O . ASN A 1 81 ? 11.949 -6.428 22.348 1.00 85.19 81 ASN A O 1
ATOM 600 N N . ALA A 1 82 ? 13.476 -4.926 21.661 1.00 87.19 82 ALA A N 1
ATOM 601 C CA . ALA A 1 82 ? 12.788 -3.767 22.227 1.00 87.19 82 ALA A CA 1
ATOM 602 C C . ALA A 1 82 ? 11.384 -3.590 21.619 1.00 87.19 82 ALA A C 1
ATOM 604 O O . ALA A 1 82 ? 10.413 -3.438 22.359 1.00 87.19 82 ALA A O 1
ATOM 605 N N . ALA A 1 83 ? 11.262 -3.713 20.292 1.00 86.62 83 ALA A N 1
ATOM 606 C CA . ALA A 1 83 ? 9.979 -3.662 19.593 1.00 86.62 83 ALA A CA 1
ATOM 607 C C . ALA A 1 83 ? 9.031 -4.792 20.034 1.00 86.62 83 ALA A C 1
ATOM 609 O O . ALA A 1 83 ? 7.858 -4.545 20.313 1.00 86.62 83 ALA A O 1
ATOM 610 N N . THR A 1 84 ? 9.542 -6.023 20.168 1.00 87.75 84 THR A N 1
ATOM 611 C CA . THR A 1 84 ? 8.745 -7.172 20.638 1.00 87.75 84 THR A CA 1
ATOM 612 C C . THR A 1 84 ? 8.229 -6.952 22.063 1.00 87.75 84 THR A C 1
ATOM 614 O O . THR A 1 84 ? 7.062 -7.226 22.343 1.00 87.75 84 THR A O 1
ATOM 617 N N . THR A 1 85 ? 9.069 -6.420 22.956 1.00 91.06 85 THR A N 1
ATOM 618 C CA . THR A 1 85 ? 8.676 -6.097 24.336 1.00 91.06 85 THR A CA 1
ATOM 619 C C . THR A 1 85 ? 7.576 -5.038 24.365 1.00 91.06 85 THR A C 1
ATOM 621 O O . THR A 1 85 ? 6.531 -5.272 24.972 1.00 91.06 85 THR A O 1
ATOM 624 N N . ALA A 1 86 ? 7.757 -3.922 23.651 1.00 91.44 86 ALA A N 1
ATOM 625 C CA . ALA A 1 86 ? 6.758 -2.854 23.581 1.00 91.44 86 ALA A CA 1
ATOM 626 C C . ALA A 1 86 ? 5.415 -3.356 23.016 1.00 91.44 86 ALA A C 1
ATOM 628 O O . ALA A 1 86 ? 4.347 -3.044 23.548 1.00 91.44 86 ALA A O 1
ATOM 629 N N . LEU A 1 87 ? 5.456 -4.203 21.981 1.00 91.62 87 LEU A N 1
ATOM 630 C CA . LEU A 1 87 ? 4.258 -4.822 21.414 1.00 91.62 87 LEU A CA 1
ATOM 631 C C . LEU A 1 87 ? 3.552 -5.734 22.430 1.00 91.62 87 LEU A C 1
ATOM 633 O O . LEU A 1 87 ? 2.330 -5.677 22.581 1.00 91.62 87 LEU A O 1
ATOM 637 N N . GLN A 1 88 ? 4.307 -6.547 23.172 1.00 92.81 88 GLN A N 1
ATOM 638 C CA . GLN A 1 88 ? 3.74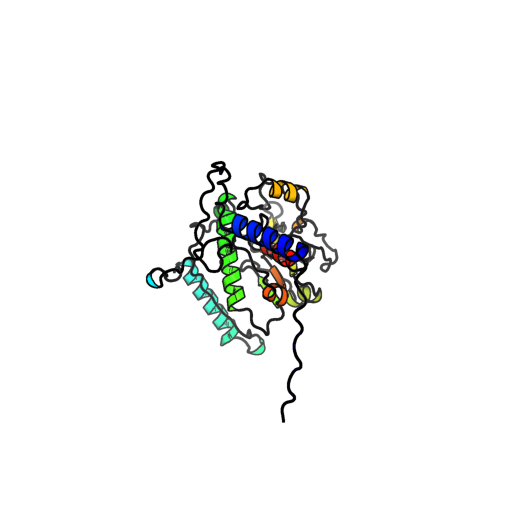8 -7.455 24.175 1.00 92.81 88 GLN A CA 1
ATOM 639 C C . GLN A 1 88 ? 3.092 -6.710 25.349 1.00 92.81 88 GLN A C 1
ATOM 641 O O . GLN A 1 88 ? 2.079 -7.177 25.895 1.00 92.81 88 GLN A O 1
ATOM 646 N N . GLU A 1 89 ? 3.630 -5.549 25.726 1.00 93.81 89 GLU A N 1
ATOM 647 C CA . GLU A 1 89 ? 3.028 -4.650 26.713 1.00 93.81 89 GLU A CA 1
ATOM 648 C C . GLU A 1 89 ? 1.683 -4.100 26.221 1.00 93.81 89 GLU A C 1
ATOM 650 O O . GLU A 1 89 ? 0.684 -4.186 26.944 1.00 93.81 89 GLU A O 1
ATOM 655 N N . GLN A 1 90 ? 1.612 -3.630 24.970 1.00 93.38 90 GLN A N 1
ATOM 656 C CA . GLN A 1 90 ? 0.359 -3.138 24.381 1.00 93.38 90 GLN A CA 1
ATOM 657 C C . GLN A 1 90 ? -0.693 -4.241 24.223 1.00 93.38 90 GLN A C 1
ATOM 659 O O . GLN A 1 90 ? -1.868 -4.035 24.541 1.00 93.38 90 GLN A O 1
ATOM 664 N N . ILE A 1 91 ? -0.288 -5.450 23.824 1.00 93.88 91 ILE A N 1
ATOM 665 C CA . ILE A 1 91 ? -1.184 -6.616 23.773 1.00 93.88 91 ILE A CA 1
ATOM 666 C C . ILE A 1 91 ? -1.703 -6.953 25.170 1.00 93.88 91 ILE A C 1
ATOM 668 O O . ILE A 1 91 ? -2.887 -7.227 25.347 1.00 93.88 91 ILE A O 1
ATOM 672 N N . THR A 1 92 ? -0.853 -6.896 26.196 1.00 94.19 92 THR A N 1
ATOM 673 C CA . THR A 1 92 ? -1.286 -7.139 27.580 1.00 94.19 92 THR A CA 1
ATOM 674 C C . THR A 1 92 ? -2.317 -6.102 28.023 1.00 94.19 92 THR A C 1
ATOM 676 O O . THR A 1 92 ? -3.329 -6.455 28.638 1.00 94.19 92 THR A O 1
ATOM 679 N N . ARG A 1 93 ? -2.098 -4.831 27.678 1.00 93.88 93 ARG A N 1
ATOM 680 C CA . ARG A 1 93 ? -3.025 -3.742 27.990 1.00 93.88 93 ARG A CA 1
ATOM 681 C C . ARG A 1 93 ? -4.380 -3.929 27.309 1.00 93.88 93 ARG A C 1
ATOM 683 O O . ARG A 1 9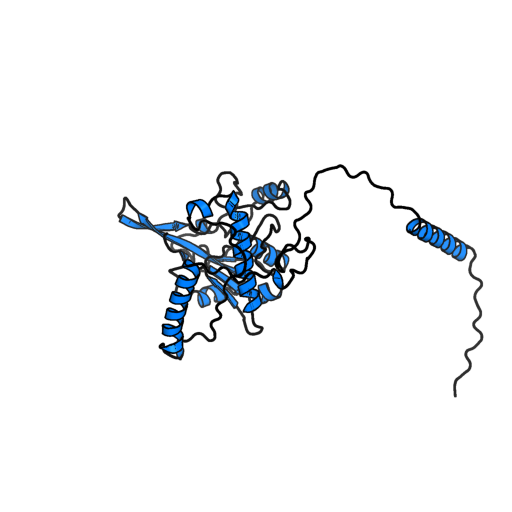3 ? -5.395 -3.836 27.988 1.00 93.88 93 ARG A O 1
ATOM 690 N N . THR A 1 94 ? -4.398 -4.220 26.011 1.00 92.25 94 THR A N 1
ATOM 691 C CA . THR A 1 94 ? -5.638 -4.298 25.218 1.00 92.25 94 THR A CA 1
ATOM 692 C C . THR A 1 94 ? -6.364 -5.635 25.377 1.00 92.25 94 THR A C 1
ATOM 694 O O . THR A 1 94 ? -7.577 -5.651 25.553 1.00 92.25 94 THR A O 1
ATOM 697 N N . GLN A 1 95 ? -5.639 -6.757 25.396 1.00 92.62 95 GLN A N 1
ATOM 698 C CA . GLN A 1 95 ? -6.235 -8.098 25.365 1.00 92.62 95 GLN A CA 1
ATOM 699 C C . GLN A 1 95 ? -6.442 -8.723 26.746 1.00 92.62 95 GLN A C 1
ATOM 701 O O . GLN A 1 95 ? -7.396 -9.472 26.931 1.00 92.62 95 GLN A O 1
ATOM 706 N N . LYS A 1 96 ? -5.568 -8.452 27.728 1.00 90.62 96 LYS A N 1
ATOM 707 C CA . LYS A 1 96 ? -5.697 -9.042 29.079 1.00 90.62 96 LYS A CA 1
ATOM 708 C C . LYS A 1 96 ? -6.397 -8.111 30.061 1.00 90.62 96 LYS A C 1
ATOM 710 O O . LYS A 1 96 ? -7.202 -8.570 30.864 1.00 90.62 96 LYS A O 1
ATOM 715 N N . ARG A 1 97 ? -6.066 -6.817 30.020 1.00 91.06 97 ARG A N 1
ATOM 716 C CA . ARG A 1 97 ? -6.572 -5.810 30.971 1.00 91.06 97 ARG A CA 1
ATOM 717 C C . ARG A 1 97 ? -7.715 -4.958 30.412 1.00 91.06 97 ARG A C 1
ATOM 719 O O . ARG A 1 97 ? -8.401 -4.306 31.190 1.00 91.06 97 ARG A O 1
ATOM 726 N N . GLY A 1 98 ? -7.907 -4.955 29.093 1.00 90.75 98 GLY A N 1
ATOM 727 C CA . GLY A 1 98 ? -8.955 -4.192 28.419 1.00 90.75 98 GLY A CA 1
ATOM 728 C C . GLY A 1 98 ? -10.340 -4.855 28.483 1.00 90.75 98 GLY A C 1
ATOM 729 O O . GLY A 1 98 ? -10.438 -6.056 28.791 1.00 90.75 98 GLY A O 1
ATOM 730 N N . PRO A 1 99 ? -11.408 -4.089 28.179 1.00 94.88 99 PRO A N 1
ATOM 731 C CA . PRO A 1 99 ? -12.774 -4.603 28.110 1.00 94.88 99 PRO A CA 1
ATOM 732 C C . PRO A 1 99 ? -12.891 -5.734 27.089 1.00 94.88 99 PRO A C 1
ATOM 734 O O . PRO A 1 99 ? -12.332 -5.645 26.001 1.00 94.88 99 PRO A O 1
ATOM 737 N N . GLU A 1 100 ? -13.641 -6.790 27.412 1.00 92.94 100 GLU A N 1
ATOM 738 C CA . GLU A 1 100 ? -13.765 -7.972 26.544 1.00 92.94 100 GLU A CA 1
ATOM 739 C C . GLU A 1 100 ? -14.329 -7.645 25.156 1.00 92.94 100 GLU A C 1
ATOM 741 O O . GLU A 1 100 ? -13.839 -8.165 24.158 1.00 92.94 100 GLU A O 1
ATOM 746 N N . LYS A 1 101 ? -15.285 -6.711 25.092 1.00 94.81 101 LYS A N 1
ATOM 747 C CA . LYS A 1 101 ? -15.889 -6.224 23.843 1.00 94.81 101 LYS A CA 1
ATOM 748 C C . LYS A 1 101 ? -14.904 -5.533 22.886 1.00 94.81 101 LYS A C 1
ATOM 750 O O . LYS A 1 101 ? -15.192 -5.454 21.700 1.00 94.81 101 LYS A O 1
ATOM 755 N N . ASP A 1 102 ? -13.771 -5.048 23.399 1.00 92.00 102 ASP A N 1
ATOM 756 C CA . ASP A 1 102 ? -12.770 -4.293 22.634 1.00 92.00 102 ASP A CA 1
ATOM 757 C C . ASP A 1 102 ? -11.539 -5.165 22.297 1.00 92.00 102 ASP A C 1
ATOM 759 O O . ASP A 1 102 ? -10.541 -4.678 21.762 1.00 92.00 102 ASP A O 1
ATOM 763 N N . ARG A 1 103 ? -11.574 -6.466 22.628 1.00 94.56 103 ARG A N 1
ATOM 764 C CA . ARG A 1 103 ? -10.483 -7.408 22.338 1.00 94.56 103 ARG A CA 1
ATOM 765 C C . ARG A 1 103 ? -10.504 -7.826 20.872 1.00 94.56 103 ARG A C 1
ATOM 767 O O . ARG A 1 103 ? -11.558 -8.048 20.280 1.00 94.56 103 ARG A O 1
ATOM 774 N N . PHE A 1 104 ? -9.317 -8.006 20.300 1.00 94.62 104 PHE A N 1
ATOM 775 C CA . PHE A 1 104 ? -9.184 -8.596 18.976 1.00 94.62 104 PHE A CA 1
ATOM 776 C C . PHE A 1 104 ? -9.492 -10.091 19.058 1.00 94.62 104 PHE A C 1
ATOM 778 O O . PHE A 1 104 ? -9.113 -10.769 20.011 1.00 94.62 104 PHE A O 1
ATOM 785 N N . LYS A 1 105 ? -10.126 -10.631 18.012 1.00 92.81 105 LYS A N 1
ATOM 786 C CA . LYS A 1 105 ? -10.421 -12.068 17.910 1.00 92.81 105 LYS A CA 1
ATOM 787 C C . LYS A 1 105 ? -9.160 -12.934 18.025 1.00 92.81 105 LYS A C 1
ATOM 789 O O . LYS A 1 105 ? -9.195 -14.005 18.622 1.00 92.81 105 LYS A O 1
ATOM 794 N N . SER A 1 106 ? -8.063 -12.486 17.420 1.00 92.44 106 SER A N 1
ATOM 795 C CA . SER A 1 106 ? -6.772 -13.171 17.442 1.00 92.44 106 SER A CA 1
ATOM 796 C C . SER A 1 106 ? -5.648 -12.198 17.115 1.00 92.44 106 SER A C 1
ATOM 798 O O . SER A 1 106 ? -5.825 -11.324 16.269 1.00 92.44 106 SER A O 1
ATOM 800 N N . ILE A 1 107 ? -4.483 -12.403 17.727 1.00 93.44 107 ILE A N 1
ATOM 801 C CA . ILE A 1 107 ? -3.246 -11.688 17.402 1.00 93.44 107 ILE A CA 1
ATOM 802 C C . ILE A 1 107 ? -2.162 -12.730 17.146 1.00 93.44 107 ILE A C 1
ATOM 804 O O . ILE A 1 107 ? -1.952 -13.619 17.970 1.00 93.44 107 ILE A O 1
ATOM 808 N N . VAL A 1 108 ? -1.477 -12.612 16.010 1.00 91.88 108 VAL A N 1
ATOM 809 C CA . VAL A 1 108 ? -0.345 -13.465 15.635 1.00 91.88 108 VAL A CA 1
ATOM 810 C C . VAL A 1 108 ? 0.866 -12.566 15.432 1.00 91.88 108 VAL A C 1
ATOM 812 O O . VAL A 1 108 ? 0.795 -11.597 14.683 1.00 91.88 108 VAL A O 1
ATOM 815 N N . ILE A 1 109 ? 1.970 -12.885 16.105 1.00 90.00 109 ILE A N 1
ATOM 816 C CA . ILE A 1 109 ? 3.248 -12.188 15.944 1.00 90.00 109 ILE A CA 1
ATOM 817 C C . ILE A 1 109 ? 4.222 -13.158 15.297 1.00 90.00 109 ILE A C 1
ATOM 819 O O . ILE A 1 109 ? 4.468 -14.240 15.830 1.00 90.00 109 ILE A O 1
ATOM 823 N N . LEU A 1 110 ? 4.795 -12.751 14.169 1.00 87.69 110 LEU A N 1
ATOM 824 C CA . LEU A 1 110 ? 5.848 -13.490 13.488 1.00 87.69 110 LEU A CA 1
ATOM 825 C C . LEU A 1 110 ? 7.137 -12.684 13.561 1.00 87.69 110 LEU A C 1
ATOM 827 O O . LEU A 1 110 ? 7.139 -11.476 13.329 1.00 87.69 110 LEU A O 1
ATOM 831 N N . ARG A 1 111 ? 8.240 -13.362 13.875 1.00 83.25 111 ARG A N 1
ATOM 832 C CA . ARG A 1 111 ? 9.571 -12.763 13.849 1.00 83.25 111 ARG A CA 1
ATOM 833 C C . ARG A 1 111 ? 10.268 -13.187 12.568 1.00 83.25 111 ARG A C 1
ATOM 835 O O . ARG A 1 111 ? 10.384 -14.377 12.298 1.00 83.25 111 ARG A O 1
ATOM 842 N N . GLN A 1 112 ? 10.718 -12.201 11.804 1.00 76.69 112 GLN A N 1
ATOM 843 C CA . GLN A 1 112 ? 11.462 -12.412 10.570 1.00 76.69 112 GLN A CA 1
ATOM 844 C C . GLN A 1 112 ? 12.726 -13.250 10.815 1.00 76.69 112 GLN A C 1
ATOM 846 O O . GLN A 1 112 ? 13.478 -12.971 11.748 1.00 76.69 112 GLN A O 1
ATOM 851 N N . ASP A 1 113 ? 12.971 -14.229 9.944 1.00 72.19 113 ASP A N 1
ATOM 852 C CA . ASP A 1 113 ? 14.072 -15.197 10.019 1.00 72.19 113 ASP A CA 1
ATOM 853 C C . ASP A 1 113 ? 15.096 -15.081 8.873 1.00 72.19 113 ASP A C 1
ATOM 855 O O . ASP A 1 113 ? 16.052 -15.851 8.816 1.00 72.19 113 ASP A O 1
ATOM 859 N N . PHE A 1 114 ? 14.945 -14.096 7.983 1.00 72.44 114 PHE A N 1
ATOM 860 C CA . PHE A 1 114 ? 15.882 -13.818 6.891 1.00 72.44 114 PHE A CA 1
ATOM 861 C C . PHE A 1 114 ? 16.720 -12.555 7.129 1.00 72.44 114 PHE A C 1
ATOM 863 O O . PHE A 1 114 ? 16.251 -11.572 7.709 1.00 72.44 114 PHE A O 1
ATOM 870 N N . GLU A 1 115 ? 17.959 -12.592 6.629 1.00 69.94 115 GLU A N 1
ATOM 871 C CA . GLU A 1 115 ? 18.951 -11.513 6.719 1.00 69.94 115 GLU A CA 1
ATOM 872 C C . GLU A 1 115 ? 18.414 -10.188 6.132 1.00 69.94 115 GLU A C 1
ATOM 874 O O . GLU A 1 115 ? 17.790 -10.195 5.059 1.00 69.94 115 GLU A O 1
ATOM 879 N N . PRO A 1 116 ? 18.649 -9.041 6.797 1.00 67.44 116 PRO A N 1
ATOM 880 C CA . PRO A 1 116 ? 18.275 -7.738 6.263 1.00 67.44 116 PRO A CA 1
ATOM 881 C C . PRO A 1 116 ? 19.094 -7.412 5.006 1.00 67.44 116 PRO A C 1
ATOM 883 O O . PRO A 1 116 ? 20.278 -7.721 4.916 1.00 67.44 116 PRO A O 1
ATOM 886 N N . ALA A 1 117 ? 18.472 -6.750 4.026 1.00 63.00 117 ALA A N 1
ATOM 887 C CA . ALA A 1 117 ? 19.163 -6.353 2.793 1.00 63.00 117 ALA A CA 1
ATOM 888 C C . ALA A 1 117 ? 20.123 -5.170 2.987 1.00 63.00 117 ALA A C 1
ATOM 890 O O . ALA A 1 117 ? 20.999 -4.951 2.155 1.00 63.00 117 ALA A O 1
ATOM 891 N N . ILE A 1 118 ? 19.934 -4.396 4.056 1.00 63.81 118 ILE A N 1
ATOM 892 C CA . ILE A 1 118 ? 20.731 -3.221 4.400 1.00 63.81 118 ILE A CA 1
ATOM 893 C C . ILE A 1 118 ? 21.061 -3.253 5.890 1.00 63.81 118 ILE A C 1
ATOM 895 O O . ILE A 1 118 ? 20.200 -3.541 6.721 1.00 63.81 118 ILE A O 1
ATOM 899 N N . THR A 1 119 ? 22.316 -2.959 6.223 1.00 63.91 119 THR A N 1
ATOM 900 C CA . THR A 1 119 ? 22.799 -2.927 7.611 1.00 63.91 119 THR A CA 1
ATOM 901 C C . THR A 1 119 ? 22.312 -1.680 8.351 1.00 63.91 119 THR A C 1
ATOM 903 O O . THR A 1 119 ? 22.048 -1.742 9.547 1.00 63.91 119 THR A O 1
ATOM 906 N N . SER A 1 120 ? 22.174 -0.553 7.640 1.00 69.06 120 SER A N 1
ATOM 907 C CA . SER A 1 120 ? 21.680 0.709 8.199 1.00 69.06 120 SER A CA 1
ATOM 908 C C . SER A 1 120 ? 20.168 0.833 8.039 1.00 69.06 120 SER A C 1
ATOM 910 O O . SER A 1 120 ? 19.626 0.536 6.975 1.00 69.06 120 SER A O 1
ATOM 912 N N . GLN A 1 121 ? 19.509 1.312 9.093 1.00 66.06 121 GLN A N 1
ATOM 913 C CA . GLN A 1 121 ? 18.101 1.707 9.078 1.00 66.06 121 GLN A CA 1
ATOM 914 C C . GLN A 1 121 ? 17.927 3.224 8.919 1.00 66.06 121 GLN A C 1
ATOM 916 O O . GLN A 1 121 ? 16.813 3.700 9.057 1.00 66.06 121 GLN A O 1
ATOM 921 N N . ASP A 1 122 ? 18.983 3.988 8.636 1.00 71.56 122 ASP A N 1
ATOM 922 C CA . ASP A 1 122 ? 18.895 5.436 8.402 1.00 71.56 122 ASP A CA 1
ATOM 923 C C . ASP A 1 122 ? 18.080 5.768 7.138 1.00 71.56 122 ASP A C 1
ATOM 925 O O . ASP A 1 122 ? 18.257 5.125 6.100 1.00 71.56 122 ASP A O 1
ATOM 929 N N . GLU A 1 123 ? 17.201 6.773 7.207 1.00 67.62 123 GLU A N 1
ATOM 930 C CA . GLU A 1 123 ? 16.295 7.135 6.108 1.00 67.62 123 GLU A CA 1
ATOM 931 C C . GLU A 1 123 ? 17.049 7.444 4.808 1.00 67.62 123 GLU A C 1
ATOM 933 O O . GLU A 1 123 ? 16.697 6.925 3.742 1.00 67.62 123 GLU A O 1
ATOM 938 N N . SER A 1 124 ? 18.138 8.213 4.894 1.00 72.12 124 SER A N 1
ATOM 939 C CA . SER A 1 124 ? 18.913 8.619 3.720 1.00 72.12 124 SER A CA 1
ATOM 940 C C . SER A 1 124 ? 19.565 7.420 3.025 1.00 72.12 124 SER A C 1
ATOM 942 O O . SER A 1 124 ? 19.590 7.346 1.794 1.00 72.12 124 SER A O 1
ATOM 944 N N . GLU A 1 125 ? 20.016 6.425 3.796 1.00 72.06 125 GLU A N 1
ATOM 945 C CA . GLU A 1 125 ? 20.552 5.168 3.270 1.00 72.06 125 GLU A CA 1
ATOM 946 C C . GLU A 1 125 ? 19.453 4.284 2.673 1.00 72.06 125 GLU A C 1
ATOM 948 O O . GLU A 1 125 ? 19.642 3.696 1.600 1.00 72.06 125 GLU A O 1
ATOM 953 N N . ARG A 1 126 ? 18.286 4.211 3.328 1.00 71.88 126 ARG A N 1
ATOM 954 C CA . ARG A 1 126 ? 17.123 3.461 2.828 1.00 71.88 126 ARG A CA 1
ATOM 955 C C . ARG A 1 126 ? 16.637 4.013 1.490 1.00 71.88 126 ARG A C 1
ATOM 957 O O . ARG A 1 126 ? 16.202 3.225 0.654 1.00 71.88 126 ARG A O 1
ATOM 964 N N . HIS A 1 127 ? 16.732 5.324 1.267 1.00 71.88 127 HIS A N 1
ATOM 965 C CA . HIS A 1 127 ? 16.254 6.016 0.063 1.00 71.88 127 HIS A CA 1
ATOM 966 C C . HIS A 1 127 ? 17.271 6.073 -1.089 1.00 71.88 127 HIS A C 1
ATOM 968 O O . HIS A 1 127 ? 16.982 6.639 -2.138 1.00 71.88 127 HIS A O 1
ATOM 974 N N . LYS A 1 128 ? 18.436 5.423 -0.973 1.00 77.75 128 LYS A N 1
ATOM 975 C CA . LYS A 1 128 ? 19.335 5.257 -2.126 1.00 77.75 128 LYS A CA 1
ATOM 976 C C . LYS A 1 128 ? 18.751 4.261 -3.128 1.00 77.75 128 LYS A C 1
ATOM 978 O O . LYS A 1 128 ? 18.415 3.133 -2.763 1.00 77.75 128 LYS A O 1
ATOM 983 N N . MET A 1 129 ? 18.733 4.631 -4.410 1.00 77.06 129 MET A N 1
ATOM 984 C CA . MET A 1 129 ? 18.184 3.807 -5.498 1.00 77.06 129 MET A CA 1
ATOM 985 C C . MET A 1 129 ? 18.764 2.382 -5.515 1.00 77.06 129 MET A C 1
ATOM 987 O O . MET A 1 129 ? 18.025 1.403 -5.587 1.00 77.06 129 MET A O 1
ATOM 991 N N . GLN A 1 130 ? 20.084 2.255 -5.341 1.00 81.12 130 GLN A N 1
ATOM 992 C CA . GLN A 1 130 ? 20.787 0.965 -5.288 1.00 81.12 130 GLN A CA 1
ATOM 993 C C . GLN A 1 130 ? 20.308 0.042 -4.151 1.00 81.12 130 GLN A C 1
ATOM 995 O O . GLN A 1 130 ? 20.344 -1.181 -4.285 1.00 81.12 130 GLN A O 1
ATOM 1000 N N . ASN A 1 131 ? 19.811 0.618 -3.052 1.00 83.75 131 ASN A N 1
ATOM 1001 C CA . ASN A 1 131 ? 19.345 -0.120 -1.881 1.00 83.75 131 ASN A CA 1
ATOM 1002 C C . ASN A 1 131 ? 17.861 -0.507 -1.992 1.00 83.75 131 ASN A C 1
ATOM 1004 O O . ASN A 1 131 ? 17.431 -1.475 -1.357 1.00 83.75 131 ASN A O 1
ATOM 1008 N N . GLN A 1 132 ? 17.074 0.198 -2.815 1.00 82.56 132 GLN A N 1
ATOM 1009 C CA . GLN A 1 132 ? 15.625 -0.013 -2.915 1.00 82.56 132 GLN A CA 1
ATOM 1010 C C . GLN A 1 132 ? 15.257 -1.427 -3.344 1.00 82.56 132 GLN A C 1
ATOM 1012 O O . GLN A 1 132 ? 14.369 -2.024 -2.739 1.00 82.56 132 GLN A O 1
ATOM 1017 N N . LYS A 1 133 ? 15.948 -1.995 -4.341 1.00 87.25 133 LYS A N 1
ATOM 1018 C CA . LYS A 1 133 ? 15.634 -3.344 -4.836 1.00 87.25 133 LYS A CA 1
ATOM 1019 C C . LYS A 1 133 ? 15.791 -4.399 -3.741 1.00 87.25 133 LYS A C 1
ATOM 1021 O O . LYS A 1 133 ? 14.878 -5.189 -3.511 1.00 87.25 133 LYS A O 1
ATOM 1026 N N . GLY A 1 134 ? 16.930 -4.395 -3.045 1.00 87.81 134 GLY A N 1
ATOM 1027 C CA . GLY A 1 134 ? 17.190 -5.322 -1.941 1.00 87.81 134 GLY A CA 1
ATOM 1028 C C . GLY A 1 134 ? 16.207 -5.125 -0.786 1.00 87.81 134 GLY A C 1
ATOM 1029 O O . GLY A 1 134 ? 15.615 -6.094 -0.307 1.00 87.81 134 GLY A O 1
ATOM 1030 N N . ARG A 1 135 ? 15.973 -3.866 -0.388 1.00 88.12 135 ARG A N 1
ATOM 1031 C CA . ARG A 1 135 ? 15.029 -3.505 0.681 1.00 88.12 135 ARG A CA 1
ATOM 1032 C C . ARG A 1 135 ? 13.610 -3.985 0.367 1.00 88.12 135 ARG A C 1
ATOM 1034 O O . ARG A 1 135 ? 13.025 -4.707 1.171 1.00 88.12 135 ARG A O 1
ATOM 1041 N N . ARG A 1 136 ? 13.076 -3.653 -0.814 1.00 91.44 136 ARG A N 1
ATOM 1042 C CA . ARG A 1 136 ? 11.726 -4.055 -1.249 1.00 91.44 136 ARG A CA 1
ATOM 1043 C C . ARG A 1 136 ? 11.584 -5.567 -1.394 1.00 91.44 136 ARG A C 1
ATOM 1045 O O . ARG A 1 136 ? 10.540 -6.101 -1.038 1.00 91.44 136 ARG A O 1
ATOM 1052 N N . ALA A 1 137 ? 12.635 -6.278 -1.809 1.00 92.31 137 ALA A N 1
ATOM 1053 C CA . ALA A 1 137 ? 12.626 -7.741 -1.834 1.00 92.31 137 ALA A CA 1
ATOM 1054 C C . ALA A 1 137 ? 12.485 -8.358 -0.429 1.00 92.31 137 ALA A C 1
ATOM 1056 O O . ALA A 1 137 ? 11.748 -9.327 -0.253 1.00 92.31 137 ALA A O 1
ATOM 1057 N N . VAL A 1 138 ? 13.172 -7.809 0.579 1.00 90.06 138 VAL A N 1
ATOM 1058 C CA . VAL A 1 138 ? 13.063 -8.262 1.979 1.00 90.06 138 VAL A CA 1
ATOM 1059 C C . VAL A 1 138 ? 11.689 -7.926 2.560 1.00 90.06 138 VAL A C 1
ATOM 1061 O O . VAL A 1 138 ? 11.060 -8.803 3.149 1.00 90.06 138 VAL A O 1
ATOM 1064 N N . MET A 1 139 ? 11.177 -6.714 2.324 1.00 90.25 139 MET A N 1
ATOM 1065 C CA . MET A 1 139 ? 9.823 -6.330 2.752 1.00 90.25 139 MET A CA 1
ATOM 1066 C C . MET A 1 139 ? 8.751 -7.223 2.119 1.00 90.25 139 MET A C 1
ATOM 1068 O O . MET A 1 139 ? 7.876 -7.730 2.814 1.00 90.25 139 MET A O 1
ATOM 1072 N N . SER A 1 140 ? 8.863 -7.503 0.821 1.00 94.38 140 SER A N 1
ATOM 1073 C CA . SER A 1 140 ? 7.967 -8.420 0.117 1.00 94.38 140 SER A CA 1
ATOM 1074 C C . SER A 1 140 ? 7.975 -9.827 0.730 1.00 94.38 140 SER A C 1
ATOM 1076 O O . SER A 1 140 ? 6.908 -10.412 0.929 1.00 94.38 140 SER A O 1
ATOM 1078 N N . LYS A 1 141 ? 9.149 -10.366 1.094 1.00 93.06 141 LYS A N 1
ATOM 1079 C CA . LYS A 1 141 ? 9.228 -11.650 1.808 1.00 93.06 141 LYS A CA 1
ATOM 1080 C C . LYS A 1 141 ? 8.507 -11.586 3.152 1.00 93.06 141 LYS A C 1
ATOM 1082 O O . LYS A 1 141 ? 7.771 -12.513 3.466 1.00 93.06 141 LYS A O 1
ATOM 1087 N N . ALA A 1 142 ? 8.670 -10.498 3.907 1.00 92.31 142 ALA A N 1
ATOM 1088 C CA . ALA A 1 142 ? 8.006 -10.320 5.198 1.00 92.31 142 ALA A CA 1
ATOM 1089 C C . ALA A 1 142 ? 6.481 -10.267 5.054 1.00 92.31 142 ALA A C 1
ATOM 1091 O O . ALA A 1 142 ? 5.780 -11.008 5.746 1.00 92.31 142 ALA A O 1
ATOM 1092 N N . ARG A 1 143 ? 5.972 -9.467 4.104 1.00 95.56 143 ARG A N 1
ATOM 1093 C CA . ARG A 1 143 ? 4.537 -9.399 3.786 1.00 95.56 143 ARG A CA 1
ATOM 1094 C C . ARG A 1 143 ? 4.005 -10.777 3.392 1.00 95.56 143 ARG A C 1
ATOM 1096 O O . ARG A 1 143 ? 3.034 -11.247 3.971 1.00 95.56 143 ARG A O 1
ATOM 1103 N N . ASN A 1 144 ? 4.682 -11.484 2.491 1.00 96.00 144 ASN A N 1
ATOM 1104 C CA . ASN A 1 144 ? 4.261 -12.822 2.071 1.00 96.00 144 ASN A CA 1
ATOM 1105 C C . ASN A 1 144 ? 4.268 -13.842 3.218 1.00 96.00 144 ASN A C 1
ATOM 1107 O O . ASN A 1 144 ? 3.308 -14.596 3.358 1.00 96.00 144 ASN A O 1
ATOM 1111 N N . SER A 1 145 ? 5.304 -13.858 4.063 1.00 93.56 145 SER A N 1
ATOM 1112 C CA . SER A 1 145 ? 5.351 -14.745 5.232 1.00 93.56 145 SER A CA 1
ATOM 1113 C C . SER A 1 145 ? 4.196 -14.466 6.196 1.00 93.56 145 SER A C 1
ATOM 1115 O O . SER A 1 145 ? 3.571 -15.410 6.683 1.00 93.56 145 SER A O 1
ATOM 1117 N N . LEU A 1 146 ? 3.863 -13.191 6.430 1.00 94.06 146 LEU A N 1
ATOM 1118 C CA . LEU A 1 146 ? 2.706 -12.803 7.237 1.00 94.06 146 LEU A CA 1
ATOM 1119 C C . LEU A 1 146 ? 1.392 -13.265 6.600 1.00 94.06 146 LEU A C 1
ATOM 1121 O O . LEU A 1 146 ? 0.593 -13.926 7.265 1.00 94.06 146 LEU A O 1
ATOM 1125 N N . LEU A 1 147 ? 1.197 -12.977 5.313 1.00 96.06 147 LEU A N 1
ATOM 1126 C CA . LEU A 1 147 ? -0.002 -13.341 4.560 1.00 96.06 147 LEU A CA 1
ATOM 1127 C C . LEU A 1 147 ? -0.247 -14.853 4.584 1.00 96.06 147 LEU A C 1
ATOM 1129 O O . LEU A 1 147 ? -1.297 -15.298 5.038 1.00 96.06 147 LEU A O 1
ATOM 1133 N N . PHE A 1 148 ? 0.724 -15.650 4.136 1.00 94.31 148 PHE A N 1
ATOM 1134 C CA . PHE A 1 148 ? 0.539 -17.095 3.975 1.00 94.31 148 PHE A CA 1
ATOM 1135 C C . PHE A 1 148 ? 0.388 -17.836 5.306 1.00 94.31 148 PHE A C 1
ATOM 1137 O O . PHE A 1 148 ? -0.214 -18.905 5.342 1.00 94.31 148 PHE A O 1
ATOM 1144 N N . THR A 1 149 ? 0.895 -17.268 6.402 1.00 93.62 149 THR A N 1
ATOM 1145 C CA . THR A 1 149 ? 0.758 -17.862 7.739 1.00 93.62 149 THR A CA 1
ATOM 1146 C C . THR A 1 149 ? -0.580 -17.520 8.397 1.00 93.62 149 THR A C 1
ATOM 1148 O O . THR A 1 149 ? -1.042 -18.261 9.262 1.00 93.62 149 THR A O 1
ATOM 1151 N N . THR A 1 150 ? -1.211 -16.402 8.022 1.00 95.69 150 THR A N 1
ATOM 1152 C CA . THR A 1 150 ? -2.375 -15.862 8.749 1.00 95.69 150 THR A CA 1
ATOM 1153 C C . THR A 1 150 ? -3.668 -15.821 7.936 1.00 95.69 150 THR A C 1
ATOM 1155 O O . THR A 1 150 ? -4.746 -15.687 8.519 1.00 95.69 150 THR A O 1
ATOM 1158 N N . LEU A 1 151 ? -3.606 -15.983 6.611 1.00 96.69 151 LEU A N 1
ATOM 1159 C CA . LEU A 1 151 ? -4.790 -15.998 5.756 1.00 96.69 151 LEU A CA 1
ATOM 1160 C C . LEU A 1 151 ? -5.604 -17.286 5.959 1.00 96.69 151 LEU A C 1
ATOM 1162 O O . LEU A 1 151 ? -5.288 -18.343 5.419 1.00 96.69 151 LEU A O 1
ATOM 1166 N N . GLY A 1 152 ? -6.687 -17.184 6.728 1.00 93.44 152 GLY A N 1
ATOM 1167 C CA . GLY A 1 152 ? -7.620 -18.283 6.958 1.00 93.44 152 GLY A CA 1
ATOM 1168 C C . GLY A 1 152 ? -8.751 -18.366 5.919 1.00 93.44 152 GLY A C 1
ATOM 1169 O O . GLY A 1 152 ? -9.040 -17.396 5.209 1.00 93.44 152 GLY A O 1
ATOM 1170 N N . PRO A 1 153 ? -9.484 -19.495 5.867 1.00 95.31 153 PRO A N 1
ATOM 1171 C CA . PRO A 1 153 ? -10.654 -19.651 4.995 1.00 95.31 153 PRO A CA 1
ATOM 1172 C C . PRO A 1 153 ? -11.826 -18.733 5.384 1.00 95.31 153 PRO A C 1
ATOM 1174 O O . PRO A 1 153 ? -12.682 -18.452 4.558 1.00 95.31 153 PRO A O 1
ATOM 1177 N N . GLN A 1 154 ? -11.853 -18.238 6.627 1.00 95.81 154 GLN A N 1
ATOM 1178 C CA . GLN A 1 154 ? -12.902 -17.350 7.146 1.00 95.81 154 GLN A CA 1
ATOM 1179 C C . GLN A 1 154 ? -12.604 -15.854 6.934 1.00 95.81 154 GLN A C 1
ATOM 1181 O O . GLN A 1 154 ? -13.405 -15.005 7.317 1.00 95.81 154 GLN A O 1
ATOM 1186 N N . THR A 1 155 ? -11.439 -15.504 6.385 1.00 97.88 155 THR A N 1
ATOM 1187 C CA . THR A 1 155 ? -11.049 -14.106 6.156 1.00 97.88 155 THR A CA 1
ATOM 1188 C C . THR A 1 155 ? -11.748 -13.568 4.906 1.00 97.88 155 THR A C 1
ATOM 1190 O O . THR A 1 155 ? -11.635 -14.171 3.845 1.00 97.88 155 THR A O 1
ATOM 1193 N N . SER A 1 156 ? -12.452 -12.439 4.990 1.00 98.12 156 SER A N 1
ATOM 1194 C CA . SER A 1 156 ? -13.077 -11.802 3.809 1.00 98.12 156 SER A CA 1
ATOM 1195 C C . SER A 1 156 ? -12.235 -10.660 3.243 1.00 98.12 156 SER A C 1
ATOM 1197 O O . SER A 1 156 ? -12.204 -10.444 2.035 1.00 98.12 156 SER A O 1
ATOM 1199 N N . TRP A 1 157 ? -11.509 -9.969 4.118 1.00 98.50 157 TRP A N 1
ATOM 1200 C CA . TRP A 1 157 ? -10.697 -8.805 3.794 1.00 98.50 157 TRP A CA 1
ATOM 1201 C C . TRP A 1 157 ? -9.346 -8.887 4.497 1.00 98.50 157 TRP A C 1
ATOM 1203 O O . TRP A 1 157 ? -9.252 -9.397 5.615 1.00 98.50 157 TRP A O 1
ATOM 1213 N N . VAL A 1 158 ? -8.317 -8.360 3.844 1.00 98.62 158 VAL A N 1
ATOM 1214 C CA . VAL A 1 158 ? -6.970 -8.172 4.380 1.00 98.62 158 VAL A 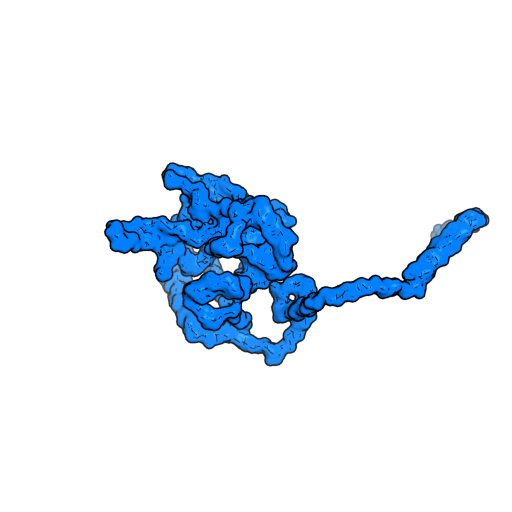CA 1
ATOM 1215 C C . VAL A 1 158 ? -6.655 -6.685 4.294 1.00 98.62 158 VAL A C 1
ATOM 1217 O O . VAL A 1 158 ? -6.642 -6.124 3.203 1.00 98.62 158 VAL A O 1
ATOM 1220 N N . LEU A 1 159 ? -6.424 -6.047 5.441 1.00 98.62 159 LEU A N 1
ATOM 1221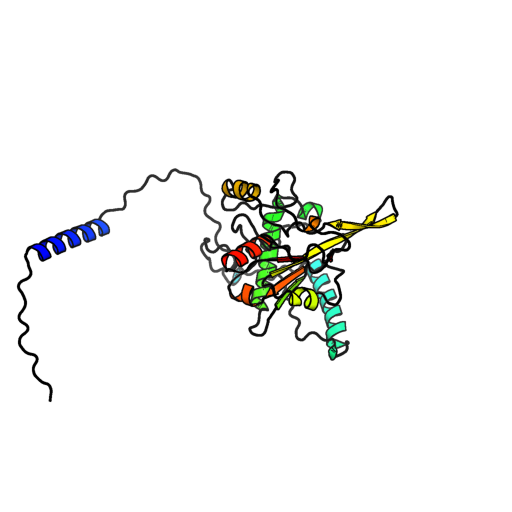 C CA . LEU A 1 159 ? -5.908 -4.683 5.506 1.00 98.62 159 LEU A CA 1
ATOM 1222 C C . LEU A 1 159 ? -4.399 -4.751 5.745 1.00 98.62 159 LEU A C 1
ATOM 1224 O O . LEU A 1 159 ? -3.957 -5.195 6.804 1.00 98.62 159 LEU A O 1
ATOM 1228 N N . TRP A 1 160 ? -3.626 -4.302 4.765 1.00 98.62 160 TRP A N 1
ATOM 1229 C CA . TRP A 1 160 ? -2.221 -3.962 4.939 1.00 98.62 160 TRP A CA 1
ATOM 1230 C C . TRP A 1 160 ? -2.145 -2.553 5.516 1.00 98.62 160 TRP A C 1
ATOM 1232 O O . TRP A 1 160 ? -2.755 -1.640 4.968 1.00 98.62 160 TRP A O 1
ATOM 1242 N N . LEU A 1 161 ? -1.447 -2.396 6.635 1.00 98.19 161 LEU A N 1
ATOM 1243 C CA . LEU A 1 161 ? -1.273 -1.116 7.309 1.00 98.19 161 LEU A CA 1
ATOM 1244 C C . LEU A 1 161 ? 0.163 -1.046 7.818 1.00 98.19 161 LEU A C 1
ATOM 1246 O O . LEU A 1 161 ? 0.561 -1.875 8.643 1.00 98.19 161 LEU A O 1
ATOM 1250 N N . ASP A 1 162 ? 0.934 -0.102 7.295 1.00 96.44 162 ASP A N 1
ATOM 1251 C CA . ASP A 1 162 ? 2.303 0.117 7.745 1.00 96.44 162 ASP A CA 1
ATOM 1252 C C . ASP A 1 162 ? 2.298 0.725 9.165 1.00 96.44 162 ASP A C 1
ATOM 1254 O O . ASP A 1 162 ? 1.372 1.430 9.575 1.00 96.44 162 ASP A O 1
ATOM 1258 N N . ALA A 1 163 ? 3.305 0.373 9.969 1.00 93.75 163 ALA A N 1
ATOM 1259 C CA . ALA A 1 163 ? 3.322 0.641 11.415 1.00 93.75 163 ALA A CA 1
ATOM 1260 C C . ALA A 1 163 ? 3.549 2.123 11.781 1.00 93.75 163 ALA A C 1
ATOM 1262 O O . ALA A 1 163 ? 3.423 2.507 12.943 1.00 93.75 163 ALA A O 1
ATOM 1263 N N . ASP A 1 164 ? 3.905 2.927 10.790 1.00 94.06 164 ASP A N 1
ATOM 1264 C CA . ASP A 1 164 ? 4.168 4.362 10.818 1.00 94.06 164 ASP A CA 1
ATOM 1265 C C . ASP A 1 164 ? 2.980 5.187 10.290 1.00 94.06 164 ASP A C 1
ATOM 1267 O O . ASP A 1 164 ? 3.043 6.417 10.283 1.00 94.06 164 ASP A O 1
ATOM 1271 N N . ILE A 1 165 ? 1.853 4.551 9.948 1.00 97.62 165 ILE A N 1
ATOM 1272 C CA . ILE A 1 165 ? 0.570 5.243 9.787 1.00 97.62 165 ILE A CA 1
ATOM 1273 C C . ILE A 1 165 ? -0.021 5.549 11.163 1.00 97.62 165 ILE A C 1
ATOM 1275 O O . ILE A 1 165 ? -0.455 4.661 11.898 1.00 97.62 165 ILE A O 1
ATOM 1279 N N . ILE A 1 166 ? -0.046 6.836 11.506 1.00 96.56 166 ILE A N 1
ATOM 1280 C CA . ILE A 1 166 ? -0.401 7.325 12.847 1.00 96.56 166 ILE A CA 1
ATOM 1281 C C . ILE A 1 166 ? -1.797 7.940 12.927 1.00 96.56 166 ILE A C 1
ATOM 128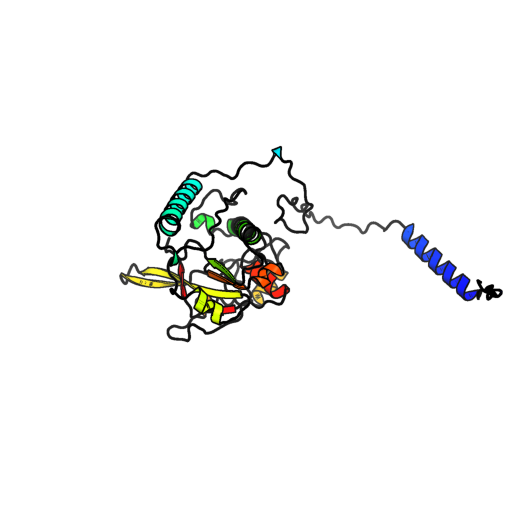3 O O . ILE A 1 166 ? -2.330 8.101 14.023 1.00 96.56 166 ILE A O 1
ATOM 1287 N N . GLU A 1 167 ? -2.397 8.292 11.790 1.00 97.88 167 GLU A N 1
ATOM 1288 C CA . GLU A 1 167 ? -3.718 8.913 11.752 1.00 97.88 167 GLU A CA 1
ATOM 1289 C C . GLU A 1 167 ? -4.531 8.382 10.571 1.00 97.88 167 GLU A C 1
ATOM 1291 O O . GLU A 1 167 ? -4.098 8.408 9.418 1.00 97.88 167 GLU A O 1
ATOM 1296 N N . THR A 1 168 ? -5.731 7.901 10.884 1.00 98.12 168 THR A N 1
ATOM 1297 C CA . THR A 1 168 ? -6.734 7.417 9.932 1.00 98.12 168 THR A CA 1
ATOM 1298 C C . THR A 1 168 ? -8.115 7.791 10.472 1.00 98.12 168 T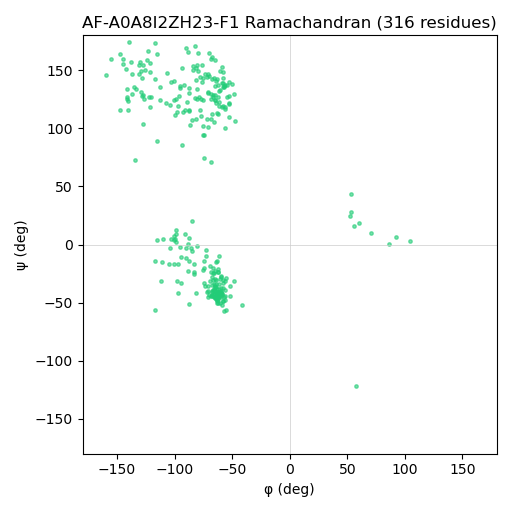HR A C 1
ATOM 1300 O O . THR A 1 168 ? -8.261 7.942 11.694 1.00 98.12 168 THR A O 1
ATOM 1303 N N . PRO A 1 169 ? -9.146 7.927 9.624 1.00 97.06 169 PRO A N 1
ATOM 1304 C CA . PRO A 1 169 ? -10.509 8.004 10.128 1.00 97.06 169 PRO A CA 1
ATOM 1305 C C . PRO A 1 169 ? -10.850 6.744 10.946 1.00 97.06 169 PRO A C 1
ATOM 1307 O O . PRO A 1 169 ? -10.452 5.639 10.569 1.00 97.06 169 PRO A O 1
ATOM 1310 N N . PRO A 1 170 ? -11.623 6.854 12.044 1.00 97.12 170 PRO A N 1
ATOM 1311 C CA . PRO A 1 170 ? -11.983 5.700 12.880 1.00 97.12 170 PRO A CA 1
ATOM 1312 C C . PRO A 1 170 ? -12.824 4.654 12.127 1.00 97.12 170 PRO A C 1
ATOM 1314 O O . PRO A 1 170 ? -12.987 3.527 12.591 1.00 97.12 170 PRO A O 1
ATOM 1317 N N . THR A 1 171 ? -13.358 5.042 10.971 1.00 97.75 171 THR A N 1
ATOM 1318 C CA . THR A 1 171 ? -14.154 4.241 10.045 1.00 97.75 171 THR A CA 1
ATOM 1319 C C . THR A 1 171 ? -13.347 3.692 8.868 1.00 97.75 171 THR A C 1
ATOM 1321 O O . THR A 1 171 ? -13.957 3.170 7.944 1.00 97.75 171 THR A O 1
ATOM 1324 N N . LEU A 1 172 ? -12.004 3.746 8.886 1.00 98.44 172 LEU A N 1
ATOM 1325 C CA . LEU A 1 172 ? -11.131 3.335 7.770 1.00 98.44 172 LEU A CA 1
ATOM 1326 C C . LEU A 1 172 ? -11.575 2.039 7.076 1.00 98.44 172 LEU A C 1
ATOM 1328 O O . LEU A 1 172 ? -11.715 1.995 5.857 1.00 98.44 172 LEU A O 1
ATOM 1332 N N . ILE A 1 173 ? -11.803 0.970 7.844 1.00 98.31 173 ILE A N 1
ATOM 1333 C CA . ILE A 1 173 ? -12.181 -0.333 7.278 1.00 98.31 173 ILE A CA 1
ATOM 1334 C C . ILE A 1 173 ? -13.555 -0.250 6.608 1.00 98.31 173 ILE A C 1
ATOM 1336 O O . ILE A 1 173 ? -13.728 -0.764 5.507 1.00 98.31 173 ILE A O 1
ATOM 1340 N N . GLN A 1 174 ? -14.529 0.381 7.263 1.00 98.38 174 GLN A N 1
ATOM 1341 C CA . GLN A 1 174 ? -15.892 0.545 6.765 1.00 98.38 174 GLN A CA 1
ATOM 1342 C C . GLN A 1 174 ? -15.912 1.408 5.504 1.00 98.38 174 GLN A C 1
ATOM 1344 O O . GLN A 1 174 ? -16.565 1.045 4.526 1.00 98.38 174 GLN A O 1
ATOM 1349 N N . ASP A 1 175 ? -15.166 2.509 5.520 1.00 98.38 175 ASP A N 1
ATOM 1350 C CA . ASP A 1 175 ? -15.080 3.456 4.420 1.00 98.38 175 ASP A CA 1
ATOM 1351 C C . ASP A 1 175 ? -14.448 2.810 3.198 1.00 98.38 175 ASP A C 1
ATOM 1353 O O . ASP A 1 175 ? -15.017 2.910 2.122 1.00 98.38 175 ASP A O 1
ATOM 1357 N N . LEU A 1 176 ? -13.345 2.070 3.350 1.00 98.62 176 LEU A N 1
ATOM 1358 C CA . LEU A 1 176 ? -12.717 1.364 2.231 1.00 98.62 176 LEU A CA 1
ATOM 1359 C C . LEU A 1 176 ? -13.565 0.181 1.738 1.00 98.62 176 LEU A C 1
ATOM 1361 O O . LEU A 1 176 ? -13.738 -0.001 0.532 1.00 98.62 176 LEU A O 1
ATOM 1365 N N . ALA A 1 177 ? -14.129 -0.620 2.648 1.00 98.44 177 ALA A N 1
ATOM 1366 C CA . ALA A 1 177 ? -14.895 -1.812 2.280 1.00 98.44 177 ALA A CA 1
ATOM 1367 C C . ALA A 1 177 ? -16.210 -1.478 1.557 1.00 98.44 177 ALA A C 1
ATOM 1369 O O . ALA A 1 177 ? -16.665 -2.276 0.735 1.00 98.44 177 ALA A O 1
ATOM 1370 N N . ARG A 1 178 ? -16.811 -0.303 1.807 1.00 98.12 178 ARG A N 1
ATOM 1371 C CA . ARG A 1 178 ? -18.073 0.105 1.160 1.00 98.12 178 ARG A CA 1
ATOM 1372 C C . ARG A 1 178 ? -17.972 0.231 -0.361 1.00 98.12 178 ARG A C 1
ATOM 1374 O O . ARG A 1 178 ? -18.992 0.139 -1.035 1.00 98.12 178 ARG A O 1
ATOM 1381 N N . HIS A 1 179 ? -16.765 0.453 -0.883 1.00 98.56 179 HIS A N 1
ATOM 1382 C CA . HIS A 1 179 ? -16.504 0.577 -2.317 1.00 98.56 179 HIS A CA 1
ATOM 1383 C C . HIS A 1 179 ? -16.558 -0.772 -3.048 1.00 98.56 179 HIS A C 1
ATOM 1385 O O . HIS A 1 179 ? -16.585 -0.812 -4.278 1.00 98.56 179 HIS A O 1
ATOM 1391 N N . ASP A 1 180 ? -16.542 -1.884 -2.302 1.00 98.44 180 ASP A N 1
ATOM 1392 C CA . ASP A 1 180 ? -16.620 -3.255 -2.815 1.00 98.44 180 ASP A CA 1
ATOM 1393 C C . ASP A 1 180 ? -15.577 -3.588 -3.908 1.00 98.44 180 ASP A C 1
ATOM 1395 O O . ASP A 1 180 ? -15.758 -4.469 -4.756 1.00 98.44 180 ASP A O 1
ATOM 1399 N N . LYS A 1 181 ? -14.427 -2.908 -3.884 1.00 98.69 181 LYS A N 1
ATOM 1400 C CA . LYS A 1 181 ? -13.331 -3.140 -4.832 1.00 98.69 181 LYS A CA 1
ATOM 1401 C C . LYS A 1 181 ? -12.438 -4.292 -4.384 1.00 98.69 181 LYS A C 1
ATOM 1403 O O . LYS A 1 181 ? -12.296 -4.523 -3.185 1.00 98.69 181 LYS A O 1
ATOM 1408 N N . PRO A 1 182 ? -11.816 -5.026 -5.322 1.00 98.56 182 PRO A N 1
ATOM 1409 C CA . PRO A 1 182 ? -10.921 -6.122 -4.964 1.00 98.56 182 PRO A CA 1
ATOM 1410 C C . PRO A 1 182 ? -9.640 -5.637 -4.282 1.00 98.56 182 PRO A C 1
ATOM 1412 O O . PRO A 1 182 ? -9.136 -6.309 -3.389 1.00 98.56 182 PRO A O 1
ATOM 1415 N N . VAL A 1 183 ? -9.129 -4.473 -4.681 1.00 98.88 183 VAL A N 1
ATOM 1416 C CA . VAL A 1 183 ? -7.946 -3.822 -4.116 1.00 98.88 183 VAL A CA 1
ATOM 1417 C C . VAL A 1 183 ? -8.231 -2.322 -4.083 1.00 98.88 183 VAL A C 1
ATOM 1419 O O . VAL A 1 183 ? -8.582 -1.762 -5.124 1.00 98.88 183 VAL A O 1
ATOM 1422 N N . ILE A 1 184 ? -8.110 -1.683 -2.918 1.00 98.88 184 ILE A N 1
ATOM 1423 C CA . ILE A 1 184 ? -8.349 -0.245 -2.748 1.00 98.88 184 ILE A CA 1
ATOM 1424 C C . ILE A 1 184 ? -7.348 0.392 -1.778 1.00 98.88 184 ILE A C 1
ATOM 1426 O O . ILE A 1 184 ? -7.083 -0.149 -0.703 1.00 98.88 184 ILE A O 1
ATOM 1430 N N . VAL A 1 185 ? -6.794 1.542 -2.168 1.00 98.75 185 VAL A N 1
ATOM 1431 C CA . VAL A 1 185 ? -5.792 2.296 -1.397 1.00 98.75 185 VAL A CA 1
ATOM 1432 C C . VAL A 1 185 ? -6.234 3.755 -1.189 1.00 98.75 185 VAL A C 1
ATOM 1434 O O . VAL A 1 185 ? -6.553 4.433 -2.170 1.00 98.75 185 VAL A O 1
ATOM 1437 N N . PRO A 1 186 ? -6.294 4.267 0.056 1.00 98.44 186 PRO A N 1
ATOM 1438 C CA . PRO A 1 186 ? -6.405 5.697 0.319 1.00 98.44 186 PRO A CA 1
ATOM 1439 C C . PRO A 1 186 ? -5.111 6.441 -0.025 1.00 98.44 186 PRO A C 1
ATOM 1441 O O . PRO A 1 186 ? -4.042 5.852 -0.177 1.00 98.44 186 PRO A O 1
ATOM 1444 N N . ASN A 1 187 ? -5.194 7.762 -0.127 1.00 98.19 187 ASN A N 1
ATOM 1445 C CA . ASN A 1 187 ? -4.036 8.608 -0.362 1.00 98.19 187 ASN A CA 1
ATOM 1446 C C . ASN A 1 187 ? -3.257 8.858 0.936 1.00 98.19 187 ASN A C 1
ATOM 1448 O O . ASN A 1 187 ? -3.847 9.184 1.966 1.00 98.19 187 ASN A O 1
ATOM 1452 N N . CYS A 1 188 ? -1.931 8.726 0.899 1.00 97.88 188 CYS A N 1
ATOM 1453 C CA . CYS A 1 188 ? -1.093 8.869 2.087 1.00 97.88 188 CYS A CA 1
ATOM 1454 C C . CYS A 1 188 ? -0.304 10.180 2.058 1.00 97.88 188 CYS A C 1
ATOM 1456 O O . CYS A 1 188 ? 0.510 10.432 1.161 1.00 97.88 188 CYS A O 1
ATOM 1458 N N . PHE A 1 189 ? -0.521 10.990 3.089 1.00 97.38 189 PHE A N 1
ATOM 1459 C CA . PHE A 1 189 ? 0.139 12.271 3.312 1.00 97.38 189 PHE A CA 1
ATOM 1460 C C . PHE A 1 189 ? 0.968 12.232 4.594 1.00 97.38 189 PHE A C 1
ATOM 1462 O O . PHE A 1 189 ? 0.927 11.282 5.370 1.00 97.38 189 PHE A O 1
ATOM 1469 N N . GLN A 1 190 ? 1.724 13.293 4.830 1.00 96.62 190 GLN A N 1
ATOM 1470 C CA . GLN A 1 190 ? 2.461 13.512 6.063 1.00 96.62 190 GLN A CA 1
ATOM 1471 C C . GLN A 1 190 ? 2.224 14.945 6.528 1.00 96.62 190 GLN A C 1
ATOM 1473 O O . GLN A 1 190 ? 2.304 15.886 5.732 1.00 96.62 190 GLN A O 1
ATOM 1478 N N . LYS A 1 191 ? 1.927 15.111 7.818 1.00 95.75 191 LYS A N 1
ATOM 1479 C CA . LYS A 1 191 ? 1.789 16.428 8.449 1.00 95.75 191 LYS A CA 1
ATOM 1480 C C . LYS A 1 191 ? 3.157 16.905 8.930 1.00 95.75 191 LYS A C 1
ATOM 1482 O O . LYS A 1 191 ? 3.882 16.141 9.561 1.00 95.75 191 LYS A O 1
ATOM 1487 N N . TYR A 1 192 ? 3.501 18.161 8.667 1.00 94.44 192 TYR A N 1
ATOM 1488 C CA . TYR A 1 192 ? 4.735 18.784 9.149 1.00 94.44 192 TYR A CA 1
ATOM 1489 C C . TYR A 1 192 ? 4.471 20.212 9.628 1.00 94.44 192 TYR A C 1
ATOM 1491 O O . TYR A 1 192 ? 3.502 20.852 9.226 1.00 94.44 192 TYR A O 1
ATOM 1499 N N . VAL A 1 193 ? 5.335 20.728 10.505 1.00 94.50 193 VAL A N 1
ATOM 1500 C CA . VAL A 1 193 ? 5.273 22.130 10.937 1.00 94.50 193 VAL A CA 1
ATOM 1501 C C . VAL A 1 193 ? 6.155 22.956 10.013 1.00 94.50 193 VAL A C 1
ATOM 1503 O O . VAL A 1 193 ? 7.373 22.777 9.983 1.00 94.50 193 VAL A O 1
ATOM 1506 N N . ASN A 1 194 ? 5.552 23.874 9.265 1.00 93.31 194 ASN A N 1
ATOM 1507 C CA . ASN A 1 194 ? 6.290 24.775 8.394 1.00 93.31 194 ASN A CA 1
ATOM 1508 C C . ASN A 1 194 ? 7.147 25.733 9.241 1.00 93.31 194 ASN A C 1
ATOM 1510 O O . ASN A 1 194 ? 6.664 26.396 10.165 1.00 93.31 194 ASN A O 1
ATOM 1514 N N . ALA A 1 195 ? 8.447 25.786 8.941 1.00 91.94 195 ALA A N 1
ATOM 1515 C CA . ALA A 1 195 ? 9.416 26.538 9.731 1.00 91.94 195 ALA A CA 1
ATOM 1516 C C . ALA A 1 195 ? 9.178 28.057 9.696 1.00 91.94 195 ALA A C 1
ATOM 1518 O O . ALA A 1 195 ? 9.482 28.731 10.686 1.00 91.94 195 ALA A O 1
ATOM 1519 N N . GLU A 1 196 ? 8.618 28.571 8.600 1.00 93.31 196 GLU A N 1
ATOM 1520 C CA . GLU A 1 196 ? 8.357 29.992 8.364 1.00 93.31 196 GLU A CA 1
ATOM 1521 C C . GLU A 1 196 ? 6.992 30.402 8.918 1.00 93.31 196 GLU A C 1
ATOM 1523 O O . GLU A 1 196 ? 6.894 31.343 9.704 1.00 93.31 196 GLU A O 1
ATOM 1528 N N . THR A 1 197 ? 5.936 29.669 8.557 1.00 93.88 197 THR A N 1
ATOM 1529 C CA . THR A 1 197 ? 4.557 30.026 8.928 1.00 93.88 197 THR A CA 1
ATOM 1530 C C . THR A 1 197 ? 4.180 29.559 10.335 1.00 93.88 197 THR A C 1
ATOM 1532 O O . THR A 1 197 ? 3.190 30.037 10.890 1.00 93.88 197 THR A O 1
ATOM 1535 N N . LYS A 1 198 ? 4.951 28.622 10.912 1.00 93.69 198 LYS A N 1
ATOM 1536 C CA . LYS A 1 198 ? 4.656 27.901 12.167 1.00 93.69 198 LYS A CA 1
ATOM 1537 C C . LYS A 1 198 ? 3.311 27.167 12.161 1.00 93.69 198 LYS A C 1
ATOM 1539 O O . LYS A 1 198 ? 2.821 26.777 13.220 1.00 93.69 198 LYS A O 1
ATOM 1544 N N . LYS A 1 199 ? 2.710 26.967 10.987 1.00 95.00 199 LYS A N 1
ATOM 1545 C CA . LYS A 1 199 ? 1.457 26.227 10.825 1.00 95.00 199 LYS A CA 1
ATOM 1546 C C . LYS A 1 199 ? 1.745 24.766 10.510 1.00 95.00 199 LYS A C 1
ATOM 1548 O O . LYS A 1 199 ? 2.786 24.432 9.949 1.00 95.00 199 LYS A O 1
ATOM 1553 N N . THR A 1 200 ? 0.811 23.903 10.900 1.00 94.38 200 THR A N 1
ATOM 1554 C CA . THR A 1 200 ? 0.809 22.515 10.434 1.00 94.38 200 THR A CA 1
ATOM 1555 C C . THR A 1 200 ? 0.317 22.503 8.994 1.00 94.38 200 THR A C 1
ATOM 1557 O O . THR A 1 200 ? -0.761 23.020 8.707 1.00 94.38 200 THR A O 1
ATOM 1560 N N . GLU A 1 201 ? 1.126 21.940 8.111 1.00 94.94 201 GLU A N 1
ATOM 1561 C CA . GLU A 1 201 ? 0.863 21.774 6.686 1.00 94.94 201 GLU A CA 1
ATOM 1562 C C . GLU A 1 201 ? 0.975 20.288 6.321 1.00 94.94 201 GLU A C 1
ATOM 1564 O O . GLU A 1 201 ? 1.468 19.471 7.105 1.00 94.94 201 GLU A O 1
ATOM 1569 N N . GLU A 1 202 ? 0.495 19.926 5.135 1.00 94.75 202 GLU A N 1
ATOM 1570 C CA . GLU A 1 202 ? 0.500 18.552 4.635 1.00 94.75 202 GLU A CA 1
ATOM 1571 C C . GLU A 1 202 ? 1.361 18.451 3.377 1.00 94.75 202 GLU A C 1
ATOM 1573 O O . GLU A 1 202 ? 1.336 19.337 2.523 1.00 94.75 202 GLU A O 1
ATOM 1578 N N . ARG A 1 203 ? 2.092 17.344 3.230 1.00 94.69 203 ARG A N 1
ATOM 1579 C CA . ARG A 1 203 ? 2.804 16.993 1.995 1.00 94.69 203 ARG A CA 1
ATOM 1580 C C . ARG A 1 203 ? 2.477 15.571 1.563 1.00 94.69 203 ARG A C 1
ATOM 1582 O O . ARG A 1 203 ? 2.215 14.711 2.401 1.00 94.69 203 ARG A O 1
ATOM 1589 N N . ALA A 1 204 ? 2.504 15.339 0.255 1.00 94.81 204 ALA A N 1
ATOM 1590 C CA . ALA A 1 204 ? 2.418 13.999 -0.312 1.00 94.81 204 ALA A CA 1
ATOM 1591 C C . ALA A 1 204 ? 3.545 13.111 0.238 1.00 94.81 204 ALA A C 1
ATOM 1593 O O . ALA A 1 204 ? 4.688 13.566 0.325 1.00 94.81 204 ALA A O 1
ATOM 1594 N N . TYR A 1 205 ? 3.213 11.869 0.596 1.00 94.62 205 TYR A N 1
ATOM 1595 C CA . TYR A 1 205 ? 4.171 10.911 1.149 1.00 94.62 205 TYR A CA 1
ATOM 1596 C C . TYR A 1 205 ? 4.341 9.682 0.246 1.00 94.62 205 TYR A C 1
ATOM 1598 O O . TYR A 1 205 ? 5.453 9.384 -0.185 1.00 94.62 205 TYR A O 1
ATOM 1606 N N . ASP A 1 206 ? 3.249 8.981 -0.074 1.00 94.62 206 ASP A N 1
ATOM 1607 C CA . ASP A 1 206 ? 3.321 7.731 -0.840 1.00 94.62 206 ASP A CA 1
ATOM 1608 C C . ASP A 1 206 ? 3.173 7.977 -2.348 1.00 94.62 206 ASP A C 1
ATOM 1610 O O . ASP A 1 206 ? 2.109 8.360 -2.837 1.00 94.62 206 ASP A O 1
ATOM 1614 N N . PHE A 1 207 ? 4.243 7.711 -3.097 1.00 95.31 207 PHE A N 1
ATOM 1615 C CA . PHE A 1 207 ? 4.276 7.824 -4.558 1.00 95.31 207 PHE A CA 1
ATOM 1616 C C . PHE A 1 207 ? 4.108 6.482 -5.286 1.00 95.31 207 PHE A C 1
ATOM 1618 O O . PHE A 1 207 ? 4.195 6.445 -6.508 1.00 95.31 207 PHE A O 1
ATOM 1625 N N . ASN A 1 208 ? 3.854 5.378 -4.575 1.00 96.62 208 ASN A N 1
ATOM 1626 C CA . ASN A 1 208 ? 3.739 4.038 -5.174 1.00 96.62 208 ASN A CA 1
ATOM 1627 C C . ASN A 1 208 ? 2.325 3.723 -5.695 1.00 96.62 208 ASN A C 1
ATOM 1629 O O . ASN A 1 208 ? 2.100 2.662 -6.274 1.00 96.62 208 ASN A O 1
ATOM 1633 N N . SER A 1 209 ? 1.372 4.638 -5.499 1.00 98.06 209 SER A N 1
ATOM 1634 C CA . SER A 1 209 ? 0.018 4.540 -6.048 1.00 98.06 209 SER A CA 1
ATOM 1635 C C . SER A 1 209 ? -0.106 5.400 -7.302 1.00 98.06 209 SER A C 1
ATOM 1637 O O . SER A 1 209 ? -0.059 6.631 -7.222 1.00 98.06 209 SER A O 1
ATOM 1639 N N . TRP A 1 210 ? -0.255 4.768 -8.465 1.00 98.31 210 TRP A N 1
ATOM 1640 C CA . TRP A 1 210 ? -0.182 5.464 -9.751 1.00 98.31 210 TRP A CA 1
ATOM 1641 C C . TRP A 1 210 ? -0.936 4.761 -10.887 1.00 98.31 210 TRP A C 1
ATOM 1643 O O . TRP A 1 210 ? -1.214 3.560 -10.840 1.00 98.31 210 TRP A O 1
ATOM 1653 N N . GLN A 1 211 ? -1.252 5.539 -11.924 1.00 98.50 211 GLN A N 1
ATOM 1654 C CA . GLN A 1 211 ? -1.686 5.059 -13.241 1.00 98.50 211 GLN A CA 1
ATOM 1655 C C . GLN A 1 211 ? -0.485 4.991 -14.184 1.00 98.50 211 GLN A C 1
ATOM 1657 O O . GLN A 1 211 ? 0.363 5.893 -14.172 1.00 98.50 211 GLN A O 1
ATOM 1662 N N . ASP A 1 212 ? -0.391 3.907 -14.956 1.00 97.38 212 ASP A N 1
ATOM 1663 C CA . ASP A 1 212 ? 0.770 3.649 -15.805 1.00 97.38 212 ASP A CA 1
ATOM 1664 C C . ASP A 1 212 ? 0.868 4.664 -16.951 1.00 97.38 212 ASP A C 1
ATOM 1666 O O . ASP A 1 212 ? -0.108 5.329 -17.307 1.00 97.38 212 ASP A O 1
ATOM 1670 N N . SER A 1 213 ? 2.049 4.777 -17.552 1.00 96.56 213 SER A N 1
ATOM 1671 C CA . SER A 1 213 ? 2.276 5.662 -18.695 1.00 96.56 213 SER A CA 1
ATOM 1672 C C . SER A 1 213 ? 2.909 4.904 -19.860 1.00 96.56 213 SER A C 1
ATOM 1674 O O . SER A 1 213 ? 3.634 3.924 -19.674 1.00 96.56 213 SER A O 1
ATOM 1676 N N . GLU A 1 214 ? 2.698 5.388 -21.086 1.00 96.19 214 GLU A N 1
ATOM 1677 C CA . GLU A 1 214 ? 3.384 4.836 -22.261 1.00 96.19 214 GLU A CA 1
ATOM 1678 C C . GLU A 1 214 ? 4.912 4.968 -22.158 1.00 96.19 214 GLU A C 1
ATOM 1680 O O . GLU A 1 214 ? 5.647 4.142 -22.698 1.00 96.19 214 GLU A O 1
ATOM 1685 N N . ILE A 1 215 ? 5.401 6.002 -21.466 1.00 94.56 215 ILE A N 1
ATOM 1686 C CA . ILE A 1 215 ? 6.835 6.252 -21.290 1.00 94.56 215 ILE A CA 1
ATOM 1687 C C . ILE A 1 215 ? 7.438 5.211 -20.343 1.00 94.56 215 ILE A C 1
ATOM 1689 O O . ILE A 1 215 ? 8.464 4.621 -20.674 1.00 94.56 215 ILE A O 1
ATOM 1693 N N . ALA A 1 216 ? 6.777 4.916 -19.220 1.00 94.44 216 ALA A N 1
ATOM 1694 C CA . ALA A 1 216 ? 7.203 3.869 -18.294 1.00 94.44 216 ALA A CA 1
ATOM 1695 C C . ALA A 1 216 ? 7.210 2.487 -18.964 1.00 94.44 216 ALA A C 1
ATOM 1697 O O . ALA A 1 216 ? 8.126 1.696 -18.745 1.00 94.44 216 ALA A O 1
ATOM 1698 N N . GLN A 1 217 ? 6.223 2.207 -19.820 1.00 94.12 217 GLN A N 1
ATOM 1699 C CA . GLN A 1 217 ? 6.165 0.956 -20.579 1.00 94.12 217 GLN A CA 1
ATOM 1700 C C . GLN A 1 217 ? 7.315 0.828 -21.583 1.00 94.12 217 GLN A C 1
ATOM 1702 O O . GLN A 1 217 ? 7.919 -0.240 -21.672 1.00 94.12 217 GLN A O 1
ATOM 1707 N N . LYS A 1 218 ? 7.645 1.907 -22.307 1.00 94.56 218 LYS A N 1
ATOM 1708 C CA . LYS A 1 218 ? 8.798 1.937 -23.224 1.00 94.56 218 LYS A CA 1
ATOM 1709 C C . LYS A 1 218 ? 10.111 1.760 -22.471 1.00 94.56 218 LYS A C 1
ATOM 1711 O O . LYS A 1 218 ? 10.911 0.922 -22.867 1.00 94.56 218 LYS A O 1
ATOM 1716 N N . LEU A 1 219 ? 10.280 2.468 -21.354 1.00 92.81 219 LEU A N 1
ATOM 1717 C CA . LEU A 1 219 ? 11.457 2.330 -20.501 1.00 92.81 219 LEU A CA 1
ATOM 1718 C C . LEU A 1 219 ? 11.612 0.882 -20.018 1.00 92.81 219 LEU A C 1
ATOM 1720 O O . LEU A 1 219 ? 12.669 0.291 -20.193 1.00 92.81 219 LEU A O 1
ATOM 1724 N N . GLY A 1 220 ? 10.538 0.273 -19.507 1.00 92.50 220 GLY A N 1
ATOM 1725 C CA . GLY A 1 220 ? 10.544 -1.134 -19.106 1.00 92.50 220 GLY A CA 1
ATOM 1726 C C . GLY A 1 220 ? 10.912 -2.092 -20.247 1.00 92.50 220 GLY A C 1
ATOM 1727 O O . GLY A 1 220 ? 11.640 -3.050 -20.020 1.00 92.50 220 GLY A O 1
ATOM 1728 N N . ALA A 1 221 ? 10.470 -1.830 -21.481 1.00 92.75 221 ALA A N 1
ATOM 1729 C CA . ALA A 1 221 ? 10.793 -2.675 -22.634 1.00 92.75 221 ALA A CA 1
ATOM 1730 C C . ALA A 1 221 ? 12.286 -2.658 -23.020 1.00 92.75 221 ALA A C 1
ATOM 1732 O O . ALA A 1 221 ? 12.766 -3.617 -23.625 1.00 92.75 221 ALA A O 1
ATOM 1733 N N . GLU A 1 222 ? 13.010 -1.595 -22.667 1.00 93.06 222 GLU A N 1
ATOM 1734 C CA . GLU A 1 222 ? 14.451 -1.443 -22.906 1.00 93.06 222 GLU A CA 1
ATOM 1735 C C . GLU A 1 222 ? 15.307 -1.982 -21.744 1.00 93.06 222 GLU A C 1
ATOM 1737 O O . GLU A 1 222 ? 16.519 -2.145 -21.886 1.00 93.06 222 GLU A O 1
ATOM 1742 N N . MET A 1 223 ? 14.685 -2.285 -20.601 1.00 92.31 223 MET A N 1
ATOM 1743 C CA . MET A 1 223 ? 15.369 -2.705 -19.381 1.00 92.31 223 MET A CA 1
ATOM 1744 C C . MET A 1 223 ? 15.743 -4.188 -19.372 1.00 92.31 223 MET A C 1
ATOM 1746 O O . MET A 1 223 ? 15.070 -5.064 -19.926 1.00 92.31 223 MET A O 1
ATOM 1750 N N . GLY A 1 224 ? 16.809 -4.495 -18.635 1.00 92.31 224 GLY A N 1
ATOM 1751 C CA . GLY A 1 224 ? 17.188 -5.868 -18.334 1.00 92.31 224 GLY A CA 1
ATOM 1752 C C . GLY A 1 224 ? 16.085 -6.601 -17.560 1.00 92.31 224 GLY A C 1
ATOM 1753 O O . GLY A 1 224 ? 15.366 -6.021 -16.748 1.00 92.31 224 GLY A O 1
ATOM 1754 N N . ARG A 1 225 ? 15.978 -7.923 -17.757 1.00 89.25 225 ARG A N 1
ATOM 1755 C CA . ARG A 1 225 ? 14.913 -8.758 -17.160 1.00 89.25 225 ARG A CA 1
ATOM 1756 C C . ARG A 1 225 ? 14.762 -8.593 -15.642 1.00 89.25 225 ARG A C 1
ATOM 1758 O O . ARG A 1 225 ? 13.657 -8.688 -15.119 1.00 89.25 225 ARG A O 1
ATOM 1765 N N . ASP A 1 226 ? 15.874 -8.395 -14.942 1.00 89.75 226 ASP A N 1
ATOM 1766 C CA . ASP A 1 226 ? 15.895 -8.323 -13.483 1.00 89.75 226 ASP A CA 1
ATOM 1767 C C . ASP A 1 226 ? 15.904 -6.868 -12.968 1.00 89.75 226 ASP A C 1
ATOM 1769 O O . ASP A 1 226 ? 16.002 -6.648 -11.760 1.00 89.75 226 ASP A O 1
ATOM 1773 N N . GLU A 1 227 ? 15.841 -5.866 -13.842 1.00 90.94 227 GLU A N 1
ATOM 1774 C CA . GLU A 1 227 ? 15.799 -4.453 -13.459 1.00 90.94 227 GLU A CA 1
ATOM 1775 C C . GLU A 1 227 ? 14.386 -4.032 -13.043 1.00 90.94 227 GLU A C 1
ATOM 1777 O O . GLU A 1 227 ? 13.396 -4.656 -13.432 1.00 90.94 227 GLU A O 1
ATOM 1782 N N . ILE A 1 228 ? 14.299 -2.991 -12.211 1.00 92.56 228 ILE A N 1
ATOM 1783 C CA . ILE A 1 228 ? 13.033 -2.495 -11.665 1.00 92.56 228 ILE A CA 1
ATOM 1784 C C . ILE A 1 228 ? 12.888 -0.994 -11.890 1.00 92.56 228 ILE A C 1
ATOM 1786 O O . ILE A 1 228 ? 13.865 -0.254 -11.785 1.00 92.56 228 ILE A O 1
ATOM 1790 N N . LEU A 1 229 ? 11.658 -0.573 -12.158 1.00 92.00 229 LEU A N 1
ATOM 1791 C CA . LEU A 1 229 ? 11.236 0.816 -12.149 1.00 92.00 229 LEU A CA 1
ATOM 1792 C C . LEU A 1 229 ? 10.954 1.253 -10.710 1.00 92.00 229 LEU A C 1
ATOM 1794 O O . LEU A 1 229 ? 10.424 0.478 -9.912 1.00 92.00 229 LEU A O 1
ATOM 1798 N N . LEU A 1 230 ? 11.327 2.486 -10.383 1.00 86.75 230 LEU A N 1
ATOM 1799 C CA . LEU A 1 230 ? 11.127 3.089 -9.072 1.00 86.75 230 LEU A CA 1
ATOM 1800 C C . LEU A 1 230 ? 10.647 4.528 -9.244 1.00 86.75 230 LEU A C 1
ATOM 1802 O O . LEU A 1 230 ? 11.284 5.319 -9.937 1.00 86.75 230 LEU A O 1
ATOM 1806 N N . GLU A 1 231 ? 9.564 4.879 -8.558 1.00 84.69 231 GLU A N 1
ATOM 1807 C CA . GLU A 1 231 ? 9.067 6.254 -8.521 1.00 84.69 231 GLU A CA 1
ATOM 1808 C C . GLU A 1 231 ? 9.910 7.155 -7.609 1.00 84.69 231 GLU A C 1
ATOM 1810 O O . GLU A 1 231 ? 10.537 6.700 -6.648 1.00 84.69 231 GLU A O 1
ATOM 1815 N N . GLY A 1 232 ? 9.898 8.459 -7.902 1.00 74.69 232 GLY A N 1
ATOM 1816 C CA . GLY A 1 232 ? 10.528 9.493 -7.071 1.00 74.69 232 GLY A CA 1
ATOM 1817 C C . GLY A 1 232 ? 12.015 9.750 -7.343 1.00 74.69 232 GLY A C 1
ATOM 1818 O O . GLY A 1 232 ? 12.604 10.624 -6.705 1.00 74.69 232 GLY A O 1
ATOM 1819 N N . TYR A 1 233 ? 12.629 9.050 -8.302 1.00 76.75 233 TYR A N 1
ATOM 1820 C CA . TYR A 1 233 ? 14.030 9.252 -8.683 1.00 76.75 233 TYR A CA 1
ATOM 1821 C C . TYR A 1 233 ? 14.142 10.127 -9.933 1.00 76.75 233 TYR A C 1
ATOM 1823 O O . TYR A 1 233 ? 13.586 9.810 -10.980 1.00 76.75 233 TYR A O 1
ATOM 1831 N N . LYS A 1 234 ? 14.907 11.225 -9.837 1.00 77.31 234 LYS A N 1
ATOM 1832 C CA . LYS A 1 234 ? 15.099 12.186 -10.943 1.00 77.31 234 LYS A CA 1
ATOM 1833 C C . LYS A 1 234 ? 15.681 11.543 -12.203 1.00 77.31 234 LYS A C 1
ATOM 1835 O O . LYS A 1 234 ? 15.327 11.943 -13.305 1.00 77.31 234 LYS A O 1
ATOM 1840 N N . ASP A 1 235 ? 16.532 10.539 -12.020 1.00 78.88 235 ASP A N 1
ATOM 1841 C CA . ASP A 1 235 ? 17.220 9.846 -13.110 1.00 78.88 235 ASP A CA 1
ATOM 1842 C C . ASP A 1 235 ? 16.337 8.779 -13.790 1.00 78.88 235 ASP A C 1
ATOM 1844 O O . ASP A 1 235 ? 16.769 8.139 -14.745 1.00 78.88 235 ASP A O 1
ATOM 1848 N N . MET A 1 236 ? 15.096 8.591 -13.321 1.00 81.38 236 MET A N 1
ATOM 1849 C CA . MET A 1 236 ? 14.123 7.645 -13.871 1.00 81.38 236 MET A CA 1
ATOM 1850 C C . MET A 1 236 ? 12.740 8.308 -14.014 1.00 81.38 236 MET A C 1
ATOM 1852 O O . MET A 1 236 ? 11.821 8.021 -13.245 1.00 81.38 236 MET A O 1
ATOM 1856 N N . PRO A 1 237 ? 12.559 9.222 -14.984 1.00 86.69 237 PRO A N 1
ATOM 1857 C CA . PRO A 1 237 ? 11.283 9.894 -15.184 1.00 86.69 237 PRO A CA 1
ATOM 1858 C C . PRO A 1 237 ? 10.273 8.935 -15.832 1.00 86.69 237 PRO A C 1
ATOM 1860 O O . PRO A 1 237 ? 10.215 8.785 -17.051 1.00 86.69 237 PRO A O 1
ATOM 1863 N N . THR A 1 238 ? 9.459 8.276 -15.010 1.00 90.06 238 THR A N 1
ATOM 1864 C CA . THR A 1 238 ? 8.438 7.315 -15.464 1.00 90.06 238 THR A CA 1
ATOM 1865 C C . THR A 1 238 ? 7.214 7.995 -16.083 1.00 90.06 238 THR A C 1
ATOM 1867 O O . THR A 1 238 ? 6.478 7.363 -16.836 1.00 90.06 238 THR A O 1
ATOM 1870 N N . TYR A 1 239 ? 6.965 9.275 -15.771 1.00 92.44 239 TYR A N 1
ATOM 1871 C CA . TYR A 1 239 ? 5.756 10.024 -16.161 1.00 92.44 239 TYR A CA 1
ATOM 1872 C C . TYR A 1 239 ? 4.440 9.323 -15.798 1.00 92.44 239 TYR A C 1
ATOM 1874 O O . TYR A 1 239 ? 3.405 9.543 -16.429 1.00 92.44 239 TYR A O 1
ATOM 1882 N N . ARG A 1 240 ? 4.469 8.458 -14.786 1.00 96.69 240 ARG A N 1
ATOM 1883 C CA . ARG A 1 240 ? 3.259 7.877 -14.221 1.00 96.69 240 ARG A CA 1
ATOM 1884 C C . ARG A 1 240 ? 2.452 8.946 -13.515 1.00 96.69 240 ARG A C 1
ATOM 1886 O O . ARG A 1 240 ? 2.996 9.850 -12.881 1.00 96.69 240 ARG A O 1
ATOM 1893 N N . SER A 1 241 ? 1.135 8.839 -13.634 1.00 96.94 241 SER A N 1
ATOM 1894 C CA . SER A 1 241 ? 0.254 9.786 -12.962 1.00 96.94 241 SER A CA 1
ATOM 1895 C C . SER A 1 241 ? 0.117 9.346 -11.507 1.00 96.94 241 SER A C 1
ATOM 1897 O O . SER A 1 241 ? -0.512 8.326 -11.223 1.00 96.94 241 SER A O 1
ATOM 1899 N N . LEU A 1 242 ? 0.740 10.092 -10.593 1.00 97.19 242 LEU A N 1
ATOM 1900 C CA . LEU A 1 242 ? 0.801 9.759 -9.168 1.00 97.19 242 LEU A CA 1
ATOM 1901 C C . LEU A 1 242 ? -0.493 10.173 -8.460 1.00 97.19 242 LEU A C 1
ATOM 1903 O O . LEU A 1 242 ? -0.862 11.350 -8.475 1.00 97.19 242 LEU A O 1
ATOM 1907 N N . MET A 1 243 ? -1.146 9.227 -7.779 1.00 98.00 243 MET A N 1
ATOM 1908 C CA . MET A 1 243 ? -2.385 9.478 -7.031 1.00 98.00 243 MET A CA 1
ATOM 1909 C C . MET A 1 243 ? -2.209 10.556 -5.955 1.00 98.00 243 MET A C 1
ATOM 1911 O O . MET A 1 243 ? -3.134 11.328 -5.699 1.00 98.00 243 MET A O 1
ATOM 1915 N N . ALA A 1 244 ? -1.003 10.664 -5.394 1.00 96.56 244 ALA A N 1
ATOM 1916 C CA . ALA A 1 244 ? -0.617 11.683 -4.423 1.00 96.56 244 ALA A CA 1
ATOM 1917 C C . ALA A 1 244 ? -1.002 13.117 -4.834 1.00 96.56 244 ALA A C 1
ATOM 1919 O O . ALA A 1 244 ? -1.328 13.934 -3.977 1.00 96.56 244 ALA A O 1
ATOM 1920 N N . TYR A 1 245 ? -1.025 13.406 -6.140 1.00 96.56 245 TYR A N 1
ATOM 1921 C CA . TYR A 1 245 ? -1.341 14.728 -6.691 1.00 96.56 245 TYR A CA 1
ATOM 1922 C C . TYR A 1 245 ? -2.691 14.799 -7.416 1.00 96.56 245 TYR A C 1
ATOM 1924 O O . TYR A 1 245 ? -3.019 15.827 -8.002 1.00 96.56 245 TYR A O 1
ATOM 1932 N N . MET A 1 246 ? -3.482 13.726 -7.393 1.00 96.94 246 MET A N 1
ATOM 1933 C CA . MET A 1 246 ? -4.809 13.692 -8.022 1.00 96.94 246 MET A CA 1
ATOM 1934 C C . MET A 1 246 ? -5.922 14.189 -7.094 1.00 96.94 246 MET A C 1
ATOM 1936 O O . MET A 1 246 ? -7.035 14.442 -7.555 1.00 96.94 246 MET A O 1
ATOM 1940 N N . GLY A 1 247 ? -5.634 14.296 -5.793 1.00 92.31 247 GLY A N 1
ATOM 1941 C CA . GLY A 1 247 ? -6.589 14.752 -4.792 1.00 92.31 247 GLY A CA 1
ATOM 1942 C C . GLY A 1 247 ? -6.914 16.238 -4.929 1.00 92.31 247 GLY A C 1
ATOM 1943 O O . GLY A 1 247 ? -6.054 17.052 -5.264 1.00 92.31 247 GLY A O 1
ATOM 1944 N N . GLN A 1 248 ? -8.158 16.600 -4.639 1.00 91.00 248 GLN A N 1
ATOM 1945 C CA . GLN A 1 248 ? -8.644 17.975 -4.619 1.00 91.00 248 GLN A CA 1
ATOM 1946 C C . GLN A 1 248 ? -9.357 18.240 -3.294 1.00 91.00 248 GLN A C 1
ATOM 1948 O O . GLN A 1 248 ? -10.259 17.505 -2.896 1.00 91.00 248 GLN A O 1
ATOM 1953 N N . GLU A 1 249 ? -8.963 19.312 -2.612 1.00 87.69 249 GLU A N 1
ATOM 1954 C CA . GLU A 1 249 ? -9.550 19.689 -1.327 1.00 87.69 249 GLU A CA 1
ATOM 1955 C C . GLU A 1 249 ? -11.049 20.010 -1.463 1.00 87.69 249 GLU A C 1
ATOM 1957 O O . GLU A 1 249 ? -11.485 20.651 -2.423 1.00 87.69 249 GLU A O 1
ATOM 1962 N N . GLY A 1 250 ? -11.855 19.531 -0.509 1.00 88.06 250 GLY A N 1
ATOM 1963 C CA . GLY A 1 250 ? -13.306 19.740 -0.485 1.00 88.06 250 GLY A CA 1
ATOM 1964 C C . GLY A 1 250 ? -14.096 18.976 -1.556 1.00 88.06 250 GLY A C 1
ATOM 1965 O O . GLY A 1 250 ? -15.284 19.246 -1.742 1.00 88.06 250 GLY A O 1
ATOM 1966 N N . LYS A 1 251 ? -13.463 18.049 -2.286 1.00 94.69 251 LYS A N 1
ATOM 1967 C CA . LYS A 1 251 ? -14.150 17.117 -3.190 1.00 94.69 251 LYS A CA 1
ATOM 1968 C C . LYS A 1 251 ? -14.545 15.832 -2.466 1.00 94.69 251 LYS A C 1
ATOM 1970 O O . LYS A 1 251 ? -14.139 15.590 -1.338 1.00 94.69 251 LYS A O 1
ATOM 1975 N N . ASP A 1 252 ? -15.359 15.028 -3.144 1.00 95.62 252 ASP A N 1
ATOM 1976 C CA . ASP A 1 252 ? -15.848 13.747 -2.638 1.00 95.62 252 ASP A CA 1
ATOM 1977 C C . ASP A 1 252 ? -14.687 12.817 -2.248 1.00 95.62 252 ASP A C 1
ATOM 1979 O O . ASP A 1 252 ? -13.888 12.419 -3.100 1.00 95.62 252 ASP A O 1
ATOM 1983 N N . GLU A 1 253 ? -14.605 12.469 -0.962 1.00 95.44 253 GLU A N 1
ATOM 1984 C CA . GLU A 1 253 ? -13.618 11.535 -0.406 1.00 95.44 253 GLU A CA 1
ATOM 1985 C C . GLU A 1 253 ? -13.760 10.128 -1.004 1.00 95.44 253 GLU A C 1
ATOM 1987 O O . GLU A 1 253 ? -12.787 9.379 -1.071 1.00 95.44 253 GLU A O 1
ATOM 1992 N N . HIS A 1 254 ? -14.950 9.796 -1.509 1.00 95.69 254 HIS A N 1
ATOM 1993 C CA . HIS A 1 254 ? -15.269 8.516 -2.133 1.00 95.69 254 HIS A CA 1
ATOM 1994 C C . HIS A 1 254 ? -15.048 8.502 -3.651 1.00 95.69 254 HIS A C 1
ATOM 1996 O O . HIS A 1 254 ? -15.415 7.531 -4.313 1.00 95.69 254 HIS A O 1
ATOM 2002 N N . TYR A 1 255 ? -14.435 9.544 -4.220 1.00 97.62 255 TYR A N 1
ATOM 2003 C CA . TYR A 1 255 ? -14.051 9.538 -5.627 1.00 97.62 255 TYR A CA 1
ATOM 2004 C C . TYR A 1 255 ? -13.041 8.417 -5.900 1.00 97.62 255 TYR A C 1
ATOM 2006 O O . TYR A 1 255 ? -11.974 8.370 -5.294 1.00 97.62 255 TYR A O 1
ATOM 2014 N N . GLU A 1 256 ? -13.379 7.520 -6.823 1.00 98.44 256 GLU A N 1
ATOM 2015 C CA . GLU A 1 256 ? -12.565 6.360 -7.179 1.00 98.44 256 GLU A CA 1
ATOM 2016 C C . GLU A 1 256 ? -11.791 6.607 -8.472 1.00 98.44 256 GLU A C 1
ATOM 2018 O O . GLU A 1 256 ? -12.332 7.107 -9.460 1.00 98.44 256 GLU A O 1
ATOM 2023 N N . ILE A 1 257 ? -10.547 6.143 -8.509 1.00 98.50 257 ILE A N 1
ATOM 2024 C CA . ILE A 1 257 ? -9.762 6.038 -9.740 1.00 98.50 257 ILE A CA 1
ATOM 2025 C C . ILE A 1 257 ? -9.249 4.613 -9.914 1.00 98.50 257 ILE A C 1
ATOM 2027 O O . ILE A 1 257 ? -8.990 3.913 -8.937 1.00 98.50 257 ILE A O 1
ATOM 2031 N N . ME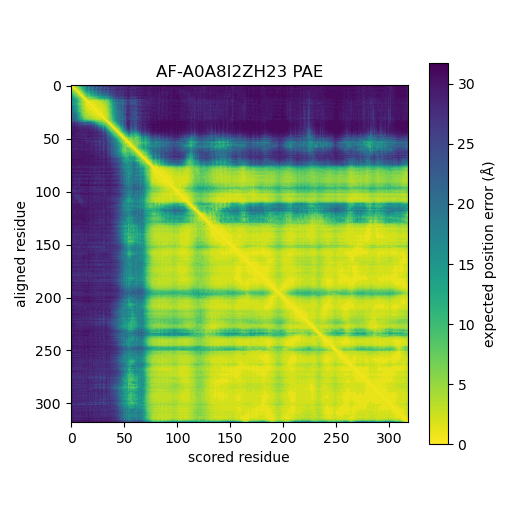T A 1 258 ? -9.077 4.176 -11.159 1.00 98.62 258 MET A N 1
ATOM 2032 C CA . MET A 1 258 ? -8.342 2.941 -11.442 1.00 98.62 258 MET A CA 1
ATOM 2033 C C . MET A 1 258 ? -6.846 3.182 -11.270 1.00 98.62 258 MET A C 1
ATOM 2035 O O . MET A 1 258 ? -6.358 4.248 -11.639 1.00 98.62 258 MET A O 1
ATOM 2039 N N . LEU A 1 259 ? -6.128 2.186 -10.757 1.00 98.81 259 LEU A N 1
ATOM 2040 C CA . LEU A 1 259 ? -4.677 2.221 -10.598 1.00 98.81 259 LEU A CA 1
ATOM 2041 C C . LEU A 1 259 ? -3.997 1.041 -11.305 1.00 98.81 259 LEU A C 1
ATOM 2043 O O . LEU A 1 259 ? -4.603 -0.004 -11.574 1.00 98.81 259 LEU A O 1
ATOM 2047 N N . ASP A 1 260 ? -2.712 1.219 -11.590 1.00 98.56 260 ASP A N 1
ATOM 2048 C CA . ASP A 1 260 ? -1.813 0.201 -12.135 1.00 98.56 260 ASP A CA 1
ATOM 2049 C C . ASP A 1 260 ? -0.744 -0.227 -11.121 1.00 98.56 260 ASP A C 1
ATOM 2051 O O . ASP A 1 260 ? -0.355 -1.397 -11.110 1.00 98.56 260 ASP A O 1
ATOM 2055 N N . GLY A 1 261 ? -0.335 0.695 -10.244 1.00 98.19 261 GLY A N 1
ATOM 2056 C CA . GLY A 1 261 ? 0.477 0.454 -9.052 1.00 98.19 261 GLY A CA 1
ATOM 2057 C C . GLY A 1 261 ? -0.253 0.910 -7.789 1.00 98.19 261 GLY A C 1
ATOM 2058 O O . GLY A 1 261 ? -1.049 1.849 -7.836 1.00 98.19 261 GLY A O 1
ATOM 2059 N N . VAL A 1 262 ? 0.001 0.235 -6.667 1.00 98.38 262 VAL A N 1
ATOM 2060 C CA . VAL A 1 262 ? -0.517 0.614 -5.343 1.00 98.38 262 VAL A CA 1
ATOM 2061 C C . VAL A 1 262 ? 0.624 0.627 -4.337 1.00 98.38 262 VAL A C 1
ATOM 2063 O O . VAL A 1 262 ? 1.533 -0.196 -4.440 1.00 98.38 262 VAL A O 1
ATOM 2066 N N . GLY A 1 263 ? 0.547 1.527 -3.360 1.00 96.44 263 GLY A N 1
ATOM 2067 C CA . GLY A 1 263 ? 1.406 1.518 -2.180 1.00 96.44 263 GLY A CA 1
ATOM 2068 C C . GLY A 1 263 ? 0.925 0.565 -1.086 1.00 96.44 263 GLY A C 1
ATOM 2069 O O . GLY A 1 263 ? -0.165 -0.006 -1.158 1.00 96.44 263 GLY A O 1
ATOM 2070 N N . GLY A 1 264 ? 1.774 0.376 -0.073 1.00 94.19 264 GLY A N 1
ATOM 2071 C CA . GLY A 1 264 ? 1.525 -0.508 1.073 1.00 94.19 264 GLY A CA 1
ATOM 2072 C C . GLY A 1 264 ? 1.140 0.202 2.372 1.00 94.19 264 GLY A C 1
ATOM 2073 O O . GLY A 1 264 ? 0.849 -0.492 3.343 1.00 94.19 264 GLY A O 1
ATOM 2074 N N . THR A 1 265 ? 1.117 1.541 2.372 1.00 96.12 265 THR A N 1
ATOM 2075 C CA . THR A 1 265 ? 0.897 2.387 3.559 1.00 96.12 265 THR A CA 1
ATOM 2076 C C . THR A 1 265 ? -0.407 2.045 4.271 1.00 96.12 265 THR A C 1
ATOM 2078 O O . THR A 1 265 ? -0.410 1.659 5.437 1.00 96.12 265 THR A O 1
ATOM 2081 N N . ALA A 1 266 ? -1.517 2.104 3.544 1.00 98.25 266 ALA A N 1
ATOM 2082 C CA . ALA A 1 266 ? -2.789 1.509 3.923 1.00 98.25 266 ALA A CA 1
ATOM 2083 C C . ALA A 1 266 ? -3.416 0.912 2.661 1.00 98.25 266 ALA A C 1
ATOM 2085 O O . ALA A 1 266 ? -3.584 1.611 1.673 1.00 98.25 266 ALA A O 1
ATOM 2086 N N . LEU A 1 267 ? -3.740 -0.377 2.648 1.00 98.75 267 LEU A N 1
ATOM 2087 C CA . LEU A 1 267 ? -4.236 -1.061 1.453 1.00 98.75 267 LEU A CA 1
ATOM 2088 C C . LEU A 1 267 ? -5.221 -2.157 1.855 1.00 98.75 267 LEU A C 1
ATOM 2090 O O . LEU A 1 267 ? -4.850 -3.134 2.508 1.00 98.75 267 LEU A O 1
ATOM 2094 N N . LEU A 1 268 ? -6.478 -2.011 1.442 1.00 98.88 268 LEU A N 1
ATOM 2095 C CA . LEU A 1 268 ? -7.516 -3.007 1.681 1.00 98.88 268 LEU A CA 1
ATOM 2096 C C . LEU A 1 268 ? -7.660 -3.920 0.457 1.00 98.88 268 LEU A C 1
ATOM 2098 O O . LEU A 1 268 ? -7.837 -3.460 -0.671 1.00 98.88 268 LEU A O 1
ATOM 2102 N N . VAL A 1 269 ? -7.602 -5.228 0.692 1.00 98.88 269 VAL A N 1
ATOM 2103 C CA . VAL A 1 269 ? -7.633 -6.266 -0.342 1.00 98.88 269 VAL A CA 1
ATOM 2104 C C . VAL A 1 269 ? -8.696 -7.306 0.006 1.00 98.88 269 VAL A C 1
ATOM 2106 O O . VAL A 1 269 ? -8.727 -7.815 1.130 1.00 98.88 269 VAL A O 1
ATOM 2109 N N . LYS A 1 270 ? -9.564 -7.664 -0.946 1.00 98.81 270 LYS A N 1
ATOM 2110 C CA . LYS A 1 270 ? -10.450 -8.829 -0.799 1.00 98.81 270 LYS A CA 1
ATOM 2111 C C . LYS A 1 270 ? -9.593 -10.081 -0.661 1.00 98.81 270 LYS A C 1
ATOM 2113 O O . LYS A 1 270 ? -8.687 -10.305 -1.459 1.00 98.81 270 LYS A O 1
ATOM 2118 N N . ALA A 1 271 ? -9.898 -10.928 0.318 1.00 98.62 271 ALA A N 1
ATOM 2119 C CA . ALA A 1 271 ? -9.105 -12.126 0.594 1.00 98.62 271 ALA A CA 1
ATOM 2120 C C . ALA A 1 271 ? -8.964 -13.050 -0.631 1.00 98.62 271 ALA A C 1
ATOM 2122 O O . ALA A 1 271 ? -7.924 -13.685 -0.796 1.00 98.62 271 ALA A O 1
ATOM 2123 N N . ASP A 1 272 ? -9.970 -13.083 -1.509 1.00 98.50 272 ASP A N 1
ATOM 2124 C CA . ASP A 1 272 ? -9.960 -13.899 -2.727 1.00 98.50 272 ASP A CA 1
ATOM 2125 C C . ASP A 1 272 ? -8.862 -13.490 -3.716 1.00 98.50 272 ASP A C 1
ATOM 2127 O O . ASP A 1 272 ? -8.264 -14.357 -4.339 1.00 98.50 272 ASP A O 1
ATOM 2131 N N . VAL A 1 273 ? -8.480 -12.210 -3.761 1.00 98.75 273 VAL A N 1
ATOM 2132 C CA . VAL A 1 273 ? -7.352 -11.739 -4.586 1.00 98.75 273 VAL A CA 1
ATOM 2133 C C . VAL A 1 273 ? -6.059 -12.454 -4.184 1.00 98.75 273 VAL A C 1
ATOM 2135 O O . VAL A 1 273 ? -5.293 -12.906 -5.034 1.00 98.75 273 VAL A O 1
ATOM 2138 N N . HIS A 1 274 ? -5.833 -12.612 -2.876 1.00 98.69 274 HIS A N 1
ATOM 2139 C CA . HIS A 1 274 ? -4.691 -13.362 -2.359 1.00 98.69 274 HIS A CA 1
ATOM 2140 C C . HIS A 1 274 ? -4.854 -14.878 -2.529 1.00 98.69 274 HIS A C 1
ATOM 2142 O O . HIS A 1 274 ? -3.868 -15.559 -2.814 1.00 98.69 274 HIS A O 1
ATOM 2148 N N . ARG A 1 275 ? -6.073 -15.422 -2.393 1.00 98.31 275 ARG A N 1
ATOM 2149 C CA . ARG A 1 275 ? -6.338 -16.860 -2.614 1.00 98.31 275 ARG A CA 1
ATOM 2150 C C . ARG A 1 275 ? -6.142 -17.283 -4.068 1.00 98.31 275 ARG A C 1
ATOM 2152 O O . ARG A 1 275 ? -5.683 -18.397 -4.299 1.00 98.31 275 ARG A O 1
ATOM 2159 N N . ASP A 1 276 ? -6.389 -16.381 -5.011 1.00 98.12 276 ASP A N 1
ATOM 2160 C CA . ASP A 1 276 ? -6.094 -16.570 -6.435 1.00 98.12 276 ASP A CA 1
ATOM 2161 C C . ASP A 1 276 ? -4.590 -16.496 -6.749 1.00 98.12 276 ASP A C 1
ATOM 2163 O O . ASP A 1 276 ? -4.164 -16.748 -7.877 1.00 98.12 276 ASP A O 1
ATOM 2167 N N . GLY A 1 277 ? -3.763 -16.179 -5.748 1.00 97.38 277 GLY A N 1
ATOM 2168 C CA . GLY A 1 277 ? -2.308 -16.220 -5.831 1.00 97.38 277 GLY A CA 1
ATOM 2169 C C . GLY A 1 277 ? -1.637 -14.857 -5.962 1.00 97.38 277 GLY A C 1
ATOM 2170 O O . GLY A 1 277 ? -0.410 -14.819 -6.072 1.00 97.38 277 GLY A O 1
ATOM 2171 N N . ALA A 1 278 ? -2.381 -13.742 -5.924 1.00 98.44 278 ALA A N 1
ATOM 2172 C CA . ALA A 1 278 ? -1.756 -12.425 -5.890 1.00 98.44 278 ALA A CA 1
ATOM 2173 C C . ALA A 1 278 ? -0.958 -12.264 -4.589 1.00 98.44 278 ALA A C 1
ATOM 2175 O O . ALA A 1 278 ? -1.495 -12.349 -3.484 1.00 98.44 278 ALA A O 1
ATOM 2176 N N . MET A 1 279 ? 0.336 -12.008 -4.719 1.00 98.12 279 MET A N 1
ATOM 2177 C CA . MET A 1 279 ? 1.265 -11.822 -3.608 1.00 98.12 279 MET A CA 1
ATOM 2178 C C . MET A 1 279 ? 2.236 -10.688 -3.934 1.00 98.12 279 MET A C 1
ATOM 2180 O O . MET A 1 279 ? 2.215 -10.149 -5.040 1.00 98.12 279 MET A O 1
ATOM 2184 N N . PHE A 1 280 ? 3.084 -10.311 -2.981 1.00 98.25 280 PHE A N 1
ATOM 2185 C CA . PHE A 1 280 ? 4.103 -9.284 -3.188 1.00 98.25 280 PHE A CA 1
ATOM 2186 C C . PHE A 1 280 ? 5.334 -9.952 -3.801 1.00 98.25 280 PHE A C 1
ATOM 2188 O O . PHE A 1 280 ? 6.005 -10.677 -3.073 1.00 98.25 280 PHE A O 1
ATOM 2195 N N . PRO A 1 281 ? 5.684 -9.779 -5.087 1.00 97.38 281 PRO A N 1
ATOM 2196 C CA . PRO A 1 281 ? 6.841 -10.461 -5.657 1.00 97.38 281 PRO A CA 1
ATOM 2197 C C . PRO A 1 281 ? 8.152 -9.921 -5.054 1.00 97.38 281 PRO A C 1
ATOM 2199 O O . PRO A 1 281 ? 8.405 -8.716 -5.137 1.00 97.38 281 PRO A O 1
ATOM 2202 N N . PRO A 1 282 ? 9.030 -10.779 -4.491 1.00 94.81 282 PRO A N 1
ATOM 2203 C CA . PRO A 1 282 ? 10.335 -10.364 -3.953 1.00 94.81 282 PRO A CA 1
ATOM 2204 C C . PRO A 1 282 ? 11.415 -10.297 -5.041 1.00 94.81 282 PRO A C 1
ATOM 2206 O O . PRO A 1 282 ? 12.612 -10.403 -4.771 1.00 94.81 282 PRO A O 1
ATOM 2209 N N . PHE A 1 283 ? 10.984 -10.193 -6.291 1.00 93.75 283 PHE A N 1
ATOM 2210 C CA . PHE A 1 283 ? 11.791 -10.207 -7.497 1.00 93.75 283 PHE A CA 1
ATOM 2211 C C . PHE A 1 283 ? 11.142 -9.305 -8.544 1.00 93.75 283 PHE A C 1
ATOM 2213 O O . PHE A 1 283 ? 9.969 -8.959 -8.418 1.00 93.75 283 PHE A O 1
ATOM 2220 N N . ALA A 1 284 ? 11.902 -8.940 -9.577 1.00 95.31 284 ALA A N 1
ATOM 2221 C CA . ALA A 1 284 ? 11.376 -8.147 -10.680 1.00 95.31 284 ALA A CA 1
ATOM 2222 C C . ALA A 1 284 ? 10.248 -8.911 -11.395 1.00 95.31 284 ALA A C 1
ATOM 2224 O O . ALA A 1 284 ? 10.450 -10.005 -11.924 1.00 95.31 284 ALA A O 1
ATOM 2225 N N . PHE A 1 285 ? 9.056 -8.329 -11.404 1.00 96.12 285 PHE A N 1
ATOM 2226 C CA . PHE A 1 285 ? 7.863 -8.847 -12.053 1.00 96.12 285 PHE A CA 1
ATOM 2227 C C . PHE A 1 285 ? 7.300 -7.749 -12.952 1.00 96.12 285 PHE A C 1
ATOM 2229 O O . PHE A 1 285 ? 6.728 -6.783 -12.458 1.00 96.12 285 PHE A O 1
ATOM 2236 N N . TYR A 1 286 ? 7.504 -7.867 -14.269 1.00 95.31 286 TYR A N 1
ATOM 2237 C CA . TYR A 1 286 ? 7.241 -6.781 -15.231 1.00 95.31 286 TYR A CA 1
ATOM 2238 C C . TYR A 1 286 ? 7.945 -5.469 -14.839 1.00 95.31 286 TYR A C 1
ATOM 2240 O O . TYR A 1 286 ? 7.341 -4.403 -14.881 1.00 95.31 286 TYR A O 1
ATOM 2248 N N . HIS A 1 287 ? 9.207 -5.566 -14.411 1.00 95.94 287 HIS A N 1
ATOM 2249 C CA . HIS A 1 287 ? 10.006 -4.442 -13.900 1.00 95.94 287 HIS A CA 1
ATOM 2250 C C . HIS A 1 287 ? 9.416 -3.756 -12.658 1.00 95.94 287 HIS A C 1
ATOM 2252 O O . HIS A 1 287 ? 9.809 -2.649 -12.314 1.00 95.94 287 HIS A O 1
ATOM 2258 N N . LEU A 1 288 ? 8.502 -4.418 -11.948 1.00 96.31 288 LEU A N 1
ATOM 2259 C CA . LEU A 1 288 ? 7.948 -3.971 -10.672 1.00 96.31 288 LEU A CA 1
ATOM 2260 C C . LEU A 1 288 ? 8.353 -4.938 -9.558 1.00 96.31 288 LEU A C 1
ATOM 2262 O O . LEU A 1 288 ? 8.789 -6.060 -9.815 1.00 96.31 288 LEU A O 1
ATOM 2266 N N . ILE A 1 289 ? 8.211 -4.518 -8.308 1.00 96.50 289 ILE A N 1
ATOM 2267 C CA . ILE A 1 289 ? 8.520 -5.340 -7.135 1.00 96.50 289 ILE A CA 1
ATOM 2268 C C . ILE A 1 289 ? 7.535 -5.014 -6.012 1.00 96.50 289 ILE A C 1
ATOM 2270 O O . ILE A 1 289 ? 6.933 -3.944 -6.011 1.00 96.50 289 ILE A O 1
ATOM 2274 N N . GLU A 1 290 ? 7.380 -5.921 -5.049 1.00 96.88 290 GLU A N 1
ATOM 2275 C CA . GLU A 1 290 ? 6.627 -5.662 -3.817 1.00 96.88 290 GLU A CA 1
ATOM 2276 C C . GLU A 1 290 ? 5.167 -5.228 -4.083 1.00 96.88 290 GLU A C 1
ATOM 2278 O O . GLU A 1 290 ? 4.430 -6.006 -4.682 1.00 96.88 290 GLU A O 1
ATOM 2283 N N . THR A 1 291 ? 4.707 -4.063 -3.632 1.00 97.94 291 THR A N 1
ATOM 2284 C CA . THR A 1 291 ? 3.301 -3.614 -3.718 1.00 97.94 291 THR A CA 1
ATOM 2285 C C . THR A 1 291 ? 2.885 -3.265 -5.148 1.00 97.94 291 THR A C 1
ATOM 2287 O O . THR A 1 291 ? 1.831 -3.699 -5.615 1.00 97.94 291 THR A O 1
ATOM 2290 N N . GLU A 1 292 ? 3.762 -2.616 -5.910 1.00 98.12 292 GLU A N 1
ATOM 2291 C CA . GLU A 1 292 ? 3.542 -2.339 -7.334 1.00 98.12 292 GLU A CA 1
ATOM 2292 C C . GLU A 1 292 ? 3.509 -3.641 -8.152 1.00 98.12 292 GLU A C 1
ATOM 2294 O O . GLU A 1 292 ? 2.661 -3.838 -9.026 1.00 98.12 292 GLU A O 1
ATOM 2299 N N . GLY A 1 293 ? 4.396 -4.586 -7.822 1.00 98.00 293 GLY A N 1
ATOM 2300 C CA . GLY A 1 293 ? 4.385 -5.920 -8.421 1.00 98.00 293 GLY A CA 1
ATOM 2301 C C . GLY A 1 293 ? 3.125 -6.719 -8.062 1.00 98.00 293 GLY A C 1
ATOM 2302 O O . GLY A 1 293 ? 2.592 -7.434 -8.913 1.00 98.00 293 GLY A O 1
ATOM 2303 N N . PHE A 1 294 ? 2.617 -6.560 -6.835 1.00 98.69 294 PHE A N 1
ATOM 2304 C CA . PHE A 1 294 ? 1.340 -7.123 -6.395 1.00 98.69 294 PHE A CA 1
ATOM 2305 C C . PHE A 1 294 ? 0.171 -6.561 -7.213 1.00 98.69 294 PHE A C 1
ATOM 2307 O O . PHE A 1 294 ? -0.624 -7.348 -7.728 1.00 98.69 294 PHE A O 1
ATOM 2314 N N . ALA A 1 295 ? 0.095 -5.240 -7.416 1.00 98.69 295 ALA A N 1
ATOM 2315 C CA . ALA A 1 295 ? -0.943 -4.622 -8.247 1.00 98.69 295 ALA A CA 1
ATOM 2316 C C . ALA A 1 295 ? -0.934 -5.193 -9.671 1.00 98.69 295 ALA A C 1
ATOM 2318 O O . ALA A 1 295 ? -1.973 -5.606 -10.196 1.00 98.69 295 ALA A O 1
ATOM 2319 N N . LYS A 1 296 ? 0.257 -5.324 -10.272 1.00 98.44 296 LYS A N 1
ATOM 2320 C CA . LYS A 1 296 ? 0.402 -5.960 -11.585 1.00 98.44 296 LYS A CA 1
ATOM 2321 C C . LYS A 1 296 ? -0.071 -7.411 -11.573 1.00 98.44 296 LYS A C 1
ATOM 2323 O O . LYS A 1 296 ? -0.735 -7.836 -12.518 1.00 98.44 296 LYS A O 1
ATOM 2328 N N . MET A 1 297 ? 0.260 -8.173 -10.534 1.00 98.62 297 MET A N 1
ATOM 2329 C CA . MET A 1 297 ? -0.141 -9.575 -10.402 1.00 98.62 297 MET A CA 1
ATOM 2330 C C . MET A 1 297 ? -1.657 -9.719 -10.260 1.00 98.62 297 MET A C 1
ATOM 2332 O O . MET A 1 297 ? -2.252 -10.521 -10.977 1.00 98.62 297 MET A O 1
ATOM 2336 N N . ALA A 1 298 ? -2.283 -8.883 -9.430 1.00 98.69 298 ALA A N 1
ATOM 2337 C CA . ALA A 1 298 ? -3.733 -8.808 -9.284 1.00 98.69 298 ALA A CA 1
ATOM 2338 C C . ALA A 1 298 ? -4.409 -8.538 -10.641 1.00 98.69 298 ALA A C 1
ATOM 2340 O O . ALA A 1 298 ? -5.283 -9.303 -11.049 1.00 98.69 298 ALA A O 1
ATOM 2341 N N . LYS A 1 299 ? -3.919 -7.558 -11.417 1.00 98.50 299 LYS A N 1
ATOM 2342 C CA . LYS A 1 299 ? -4.443 -7.279 -12.770 1.00 98.50 299 LYS A CA 1
ATOM 2343 C C . LYS A 1 299 ? -4.308 -8.468 -13.715 1.00 98.50 299 LYS A C 1
ATOM 2345 O O . LYS A 1 299 ? -5.216 -8.738 -14.496 1.00 98.50 299 LYS A O 1
ATOM 2350 N N . ARG A 1 300 ? -3.190 -9.199 -13.655 1.00 98.31 300 ARG A N 1
ATOM 2351 C CA . ARG A 1 300 ? -2.976 -10.411 -14.470 1.00 98.31 300 ARG A CA 1
ATOM 2352 C C . ARG A 1 300 ? -3.928 -11.552 -14.103 1.00 98.31 300 ARG A C 1
ATOM 2354 O O . ARG A 1 300 ? -4.192 -12.382 -14.966 1.00 98.31 300 ARG A O 1
ATOM 2361 N N . LEU A 1 301 ? -4.443 -11.564 -12.877 1.00 98.38 301 LEU A N 1
ATOM 2362 C CA . LEU A 1 301 ? -5.471 -12.490 -12.393 1.00 98.38 301 LEU A CA 1
ATOM 2363 C C . LEU A 1 301 ? -6.906 -11.982 -12.640 1.00 98.38 301 LEU A C 1
ATOM 2365 O O . LEU A 1 301 ? -7.858 -12.672 -12.302 1.00 98.38 301 LEU A O 1
ATOM 2369 N N . GLY A 1 302 ? -7.078 -10.805 -13.254 1.00 98.31 302 GLY A N 1
ATOM 2370 C CA . GLY A 1 302 ? -8.392 -10.220 -13.547 1.00 98.31 302 GLY A CA 1
ATOM 2371 C C . GLY A 1 302 ? -8.933 -9.278 -12.466 1.00 98.31 302 GLY A C 1
ATOM 2372 O O . GLY A 1 302 ? -10.058 -8.798 -12.587 1.00 98.31 302 GLY A O 1
ATOM 2373 N N . TRP A 1 303 ? -8.142 -8.962 -11.439 1.00 98.62 303 TRP A N 1
ATOM 2374 C CA . TRP A 1 303 ? -8.519 -8.052 -10.357 1.00 98.62 303 TRP A CA 1
ATOM 2375 C C . TRP A 1 303 ? -7.990 -6.636 -10.616 1.00 98.62 303 TRP A C 1
ATOM 2377 O O . TRP A 1 303 ? -6.783 -6.429 -10.698 1.00 98.62 303 TRP A O 1
ATOM 2387 N N . GLN A 1 304 ? -8.877 -5.644 -10.729 1.00 98.69 304 GLN A N 1
ATOM 2388 C CA . GLN A 1 304 ? -8.505 -4.245 -10.984 1.00 98.69 304 GLN A CA 1
ATOM 2389 C C . GLN A 1 304 ? -8.253 -3.478 -9.669 1.00 98.69 304 GLN A C 1
ATOM 2391 O O . GLN A 1 304 ? -9.174 -3.395 -8.857 1.00 98.69 304 GLN A O 1
ATOM 2396 N N . PRO A 1 305 ? -7.064 -2.882 -9.453 1.00 98.75 305 PRO A N 1
ATOM 2397 C CA . PRO A 1 305 ? -6.809 -1.991 -8.323 1.00 98.75 305 PRO A CA 1
ATOM 2398 C C . PRO A 1 305 ? -7.469 -0.619 -8.460 1.00 98.75 305 PRO A C 1
ATOM 2400 O O . PRO A 1 305 ? -7.579 -0.077 -9.563 1.00 98.75 305 PRO A O 1
ATOM 2403 N N . TYR A 1 306 ? -7.871 -0.051 -7.328 1.00 98.88 306 TYR A N 1
ATOM 2404 C CA . TYR A 1 306 ? -8.490 1.267 -7.235 1.00 98.88 306 TYR A CA 1
ATOM 2405 C C . TYR A 1 306 ? -7.811 2.125 -6.171 1.00 98.88 306 TYR A C 1
ATOM 2407 O O . TYR A 1 306 ? -7.203 1.611 -5.233 1.00 98.88 306 TYR A O 1
ATOM 2415 N N . GLY A 1 307 ? -7.941 3.437 -6.313 1.00 98.62 307 GLY A N 1
ATOM 2416 C CA . GLY A 1 307 ? -7.439 4.422 -5.367 1.00 98.62 307 GLY A CA 1
ATOM 2417 C C . GLY A 1 307 ? -8.494 5.457 -4.997 1.00 98.62 307 GLY A C 1
ATOM 2418 O O . GLY A 1 307 ? -9.397 5.726 -5.793 1.00 98.62 307 GLY A O 1
ATOM 2419 N N . LEU A 1 308 ? -8.351 6.041 -3.808 1.00 98.62 308 LEU A N 1
ATOM 2420 C CA . LEU A 1 308 ? -9.163 7.153 -3.314 1.00 98.62 308 LEU A CA 1
ATOM 2421 C C . LEU A 1 308 ? -8.272 8.392 -3.126 1.00 98.62 308 LEU A C 1
ATOM 2423 O O . LEU A 1 308 ? -7.715 8.588 -2.045 1.00 98.62 308 LEU A O 1
ATOM 2427 N N . PRO A 1 309 ? -8.097 9.243 -4.153 1.00 98.31 309 PRO A N 1
ATOM 2428 C CA . PRO A 1 309 ? -7.166 10.370 -4.097 1.00 98.31 309 PRO A CA 1
ATOM 2429 C C . PRO A 1 309 ? -7.551 11.444 -3.067 1.00 98.31 309 PRO A C 1
ATOM 2431 O O . PRO A 1 309 ? -6.673 12.183 -2.621 1.00 98.31 309 PRO A O 1
ATOM 2434 N N . ASN A 1 310 ? -8.830 11.525 -2.685 1.00 97.88 310 ASN A N 1
ATOM 2435 C CA . ASN A 1 310 ? -9.351 12.505 -1.726 1.00 97.88 310 ASN A CA 1
ATOM 2436 C C . ASN A 1 310 ? -9.462 11.956 -0.292 1.00 97.88 310 ASN A C 1
ATOM 2438 O O . ASN A 1 310 ? -9.568 12.745 0.641 1.00 97.88 310 ASN A O 1
ATOM 2442 N N . TYR A 1 311 ? -9.416 10.632 -0.102 1.00 98.06 311 TYR A N 1
ATOM 2443 C CA . TYR A 1 311 ? -9.461 10.006 1.221 1.00 98.06 311 TYR A CA 1
ATOM 2444 C C . TYR A 1 311 ? -8.046 9.908 1.787 1.00 98.06 311 TYR A C 1
ATOM 2446 O O . TYR A 1 311 ? -7.209 9.197 1.228 1.00 98.06 311 TYR A O 1
ATOM 2454 N N . LYS A 1 312 ? -7.765 10.613 2.885 1.00 97.19 312 LYS A N 1
ATOM 2455 C CA . LYS A 1 312 ? -6.404 10.744 3.418 1.00 97.19 312 LYS A CA 1
ATOM 2456 C C . LYS A 1 312 ? -6.147 9.861 4.636 1.00 97.19 312 LYS A C 1
ATOM 2458 O O . LYS A 1 312 ? -6.963 9.769 5.550 1.00 97.19 312 LYS A O 1
ATOM 2463 N N . VAL A 1 313 ? -4.952 9.286 4.667 1.00 98.12 313 VAL A N 1
ATOM 2464 C CA . VAL A 1 313 ? -4.299 8.741 5.865 1.00 98.12 313 VAL A CA 1
ATOM 2465 C C . VAL A 1 313 ? -2.966 9.457 6.067 1.00 98.12 313 VAL A C 1
ATOM 2467 O O . VAL A 1 313 ? -2.411 9.999 5.105 1.00 98.12 313 VAL A O 1
ATOM 2470 N N . TYR A 1 314 ? -2.448 9.476 7.298 1.00 98.06 314 TYR A N 1
ATOM 2471 C CA . TYR A 1 314 ? -1.213 10.199 7.598 1.00 98.06 314 TYR A CA 1
ATOM 2472 C C . TYR A 1 314 ? -0.119 9.319 8.183 1.00 98.06 314 TYR A C 1
ATOM 2474 O O . TYR A 1 314 ? -0.292 8.649 9.205 1.00 98.06 314 TYR A O 1
ATOM 2482 N N . HIS A 1 315 ? 1.033 9.401 7.532 1.00 97.44 315 HIS A N 1
ATOM 2483 C CA . HIS A 1 315 ? 2.290 8.827 7.967 1.00 97.44 315 HIS A CA 1
ATOM 2484 C C . HIS A 1 315 ? 2.962 9.709 9.029 1.00 97.44 315 HIS A C 1
ATOM 2486 O O . HIS A 1 315 ? 2.833 10.939 9.018 1.00 97.44 315 HIS A O 1
ATOM 2492 N N . TYR A 1 316 ? 3.713 9.082 9.932 1.00 94.38 316 TYR A N 1
ATOM 2493 C CA . TYR A 1 316 ? 4.547 9.742 10.931 1.00 94.38 316 TYR A CA 1
ATOM 2494 C C . TYR A 1 316 ? 5.589 10.653 10.267 1.00 94.38 316 TYR A C 1
ATOM 2496 O O . TYR A 1 316 ? 6.171 10.307 9.241 1.00 94.38 316 TYR A O 1
ATOM 2504 N N . ASN A 1 317 ? 5.834 11.837 10.823 1.00 89.88 317 ASN A N 1
ATOM 2505 C CA . ASN A 1 317 ? 6.929 12.687 10.365 1.00 89.88 317 ASN A CA 1
ATOM 2506 C C . ASN A 1 317 ? 8.211 12.297 11.103 1.00 89.88 317 ASN A C 1
ATOM 2508 O O . ASN A 1 317 ? 8.335 12.626 12.282 1.00 89.88 317 ASN A O 1
ATOM 2512 N N . GLU A 1 318 ? 9.088 11.553 10.418 1.00 74.56 318 GLU A N 1
ATOM 2513 C CA . GLU A 1 318 ? 10.413 11.147 10.922 1.00 74.56 318 GLU A CA 1
ATOM 2514 C C . GLU A 1 318 ? 11.305 12.352 11.259 1.00 74.56 318 GLU A C 1
ATOM 2516 O O . GLU A 1 318 ? 11.251 13.376 10.533 1.00 74.56 318 GLU A O 1
#